Protein 2VGA (pdb70)

Sequence (194 aa):
CDSDNKEYMGIEVYVEATLDEPLRQTTCESKIHKYGASVSNGGLNISVDLLNCFLNFHTVGVYTNRDTVYAKFASLDPWTTEPINSMTHDDLVKLTEECIVDIYLKCEVDKTKDFMKTNGNRLKPRDFKTVPPSNVGSMIELQSDYCVNDVTTYVKIYDECGNIKQHSIPTLRDYFTTKNGQPRKILKKKFDNC

Structure (mmCIF, N/CA/C/O backbone):
data_2VGA
#
_entry.id   2VGA
#
_cell.length_a   36.608
_cell.length_b   60.839
_cell.length_c   50.407
_cell.angle_alpha   90.00
_cell.angle_beta   91.04
_cell.angle_gamma   90.00
#
_symmetry.space_group_name_H-M   'P 1 21 1'
#
loop_
_entity.id
_entity.type
_entity.pdbx_description
1 polymer 'PROTEIN A41'
2 water water
#
loop_
_atom_site.group_PDB
_atom_site.id
_atom_site.type_symbol
_atom_site.label_atom_id
_atom_site.label_alt_id
_atom_site.label_comp_id
_atom_site.label_asym_id
_atom_site.label_entity_id
_atom_site.label_seq_id
_atom_site.pdbx_PDB_ins_code
_atom_site.Cartn_x
_atom_site.Cartn_y
_atom_site.Cartn_z
_atom_site.occupancy
_atom_site.B_iso_or_equiv
_atom_site.auth_seq_id
_atom_site.auth_comp_id
_atom_site.auth_asym_id
_atom_site.auth_atom_id
_atom_site.pdbx_PDB_model_num
ATOM 1 N N . CYS A 1 14 ? 23.837 21.166 11.033 1.00 50.02 6 CYS A N 1
ATOM 2 C CA . CYS A 1 14 ? 22.620 21.187 10.156 1.00 50.01 6 CYS A CA 1
ATOM 3 C C . CYS A 1 14 ? 23.024 21.040 8.712 1.00 49.56 6 CYS A C 1
ATOM 4 O O . CYS A 1 14 ? 22.397 21.574 7.800 1.00 44.23 6 CYS A O 1
ATOM 7 N N . ASP A 1 15 ? 24.080 20.272 8.527 1.00 52.23 7 ASP A N 1
ATOM 8 C CA . ASP A 1 15 ? 24.775 20.186 7.271 1.00 53.57 7 ASP A CA 1
ATOM 9 C C . ASP A 1 15 ? 24.677 18.709 6.911 1.00 53.78 7 ASP A C 1
ATOM 10 O O . ASP A 1 15 ? 25.578 17.920 7.208 1.00 53.66 7 ASP A O 1
ATOM 15 N N . SER A 1 16 ? 23.547 18.351 6.298 1.00 55.38 8 SER A N 1
ATOM 16 C CA . SER A 1 16 ? 23.118 16.950 6.167 1.00 55.67 8 SER A CA 1
ATOM 17 C C . SER A 1 16 ? 24.303 16.004 5.940 1.00 55.52 8 SER A C 1
ATOM 18 O O . SER A 1 16 ? 24.767 15.797 4.808 1.00 58.95 8 SER A O 1
ATOM 21 N N . ASP A 1 17 ? 24.794 15.472 7.059 1.00 54.00 9 ASP A N 1
ATOM 22 C CA . ASP A 1 17 ? 25.841 14.454 7.095 1.00 53.64 9 ASP A CA 1
ATOM 23 C C . ASP A 1 17 ? 25.543 13.089 6.404 1.00 52.58 9 ASP A C 1
ATOM 24 O O . ASP A 1 17 ? 26.486 12.522 5.821 1.00 52.44 9 ASP A O 1
ATOM 29 N N . ASN A 1 18 ? 24.311 12.538 6.409 1.00 48.97 10 ASN A N 1
ATOM 30 C CA . ASN A 1 18 ? 23.043 13.170 6.829 1.00 45.38 10 ASN A CA 1
ATOM 31 C C . ASN A 1 18 ? 22.677 12.954 8.297 1.00 43.42 10 ASN A C 1
ATOM 32 O O . ASN A 1 18 ? 22.103 11.930 8.660 1.00 41.81 10 ASN A O 1
ATOM 37 N N . LYS A 1 19 ? 23.019 13.933 9.126 1.00 40.44 11 LYS A N 1
ATOM 38 C CA . LYS A 1 19 ? 22.618 13.958 10.508 1.00 39.00 11 LYS A CA 1
ATOM 39 C C . LYS A 1 19 ? 21.409 14.886 10.631 1.00 35.67 11 LYS A C 1
ATOM 40 O O . LYS A 1 19 ? 21.281 15.866 9.890 1.00 31.18 11 LYS A O 1
ATOM 46 N N . GLU A 1 20 ? 20.501 14.517 11.530 1.00 34.97 12 GLU A N 1
ATOM 47 C CA . GLU A 1 20 ? 19.384 15.361 11.954 1.00 33.09 12 GLU A CA 1
ATOM 48 C C . GLU A 1 20 ? 19.625 15.754 13.413 1.00 31.33 12 GLU A C 1
ATOM 49 O O . GLU A 1 20 ? 20.172 14.963 14.179 1.00 29.25 12 GLU A O 1
ATOM 55 N N . TYR A 1 21 ? 19.222 16.974 13.771 1.00 28.32 13 TYR A N 1
ATOM 56 C CA . TYR A 1 21 ? 19.324 17.496 15.132 1.00 30.33 13 TYR A CA 1
ATOM 57 C C . TYR A 1 21 ? 17.924 17.873 15.599 1.00 29.13 13 TYR A C 1
ATOM 58 O O . TYR A 1 21 ? 17.254 18.688 14.963 1.00 29.32 13 TYR A O 1
ATOM 67 N N . MET A 1 22 ? 17.491 17.236 16.678 1.00 25.94 14 MET A N 1
ATOM 68 C CA . MET A 1 22 ? 16.146 17.394 17.218 1.00 28.24 14 MET A CA 1
ATOM 69 C C . MET A 1 22 ? 16.212 17.907 18.636 1.00 27.07 14 MET A C 1
ATOM 70 O O . MET A 1 22 ? 17.203 17.710 19.339 1.00 28.14 14 MET A O 1
ATOM 75 N N . GLY A 1 23 ? 15.133 18.544 19.061 1.00 27.28 15 GLY A N 1
ATOM 76 C CA . GLY A 1 23 ? 14.935 18.903 20.456 1.00 25.68 15 GLY A CA 1
ATOM 77 C C . GLY A 1 23 ? 13.658 18.271 20.984 1.00 27.24 15 GLY A C 1
ATOM 78 O O . GLY A 1 23 ? 12.830 17.759 20.215 1.00 24.07 15 GLY A O 1
ATOM 79 N N . ILE A 1 24 ? 13.510 18.292 22.305 1.00 28.01 16 ILE A N 1
ATOM 80 C CA . ILE A 1 24 ? 12.388 17.660 22.953 1.00 29.74 16 ILE A CA 1
ATOM 81 C C . ILE A 1 24 ? 12.023 18.374 24.247 1.00 30.80 16 ILE A C 1
ATOM 82 O O . ILE A 1 24 ? 12.884 18.756 25.034 1.00 30.49 16 ILE A O 1
ATOM 87 N N . GLU A 1 25 ? 10.720 18.542 24.461 1.00 30.57 17 GLU A N 1
ATOM 88 C CA . GLU A 1 25 ? 10.206 19.008 25.732 1.00 30.60 17 GLU A CA 1
ATOM 89 C C . GLU A 1 25 ? 9.141 18.024 26.162 1.00 28.03 17 GLU A C 1
ATOM 90 O O . GLU A 1 25 ? 8.267 17.695 25.372 1.00 27.95 17 GLU A O 1
ATOM 96 N N . VAL A 1 26 ? 9.232 17.548 27.401 1.00 28.34 18 VAL A N 1
ATOM 97 C CA . VAL A 1 26 ? 8.153 16.782 28.036 1.00 28.04 18 VAL A CA 1
ATOM 98 C C . VAL A 1 26 ? 7.708 17.472 29.301 1.00 28.35 18 VAL A C 1
ATOM 99 O O . VAL A 1 26 ? 8.522 17.803 30.162 1.00 25.71 18 VAL A O 1
ATOM 103 N N . TYR A 1 27 ? 6.399 17.708 29.387 1.00 28.16 19 TYR A N 1
ATOM 104 C CA . TYR A 1 27 ? 5.767 18.345 30.525 1.00 30.69 19 TYR A CA 1
ATOM 105 C C . TYR A 1 27 ? 4.890 17.331 31.245 1.00 29.57 19 TYR A C 1
ATOM 106 O O . TYR A 1 27 ? 4.145 16.596 30.607 1.00 29.13 19 TYR A O 1
ATOM 115 N N . VAL A 1 28 ? 5.033 17.255 32.566 1.00 28.59 20 VAL A N 1
ATOM 116 C CA . VAL A 1 28 ? 4.165 16.433 33.400 1.00 30.12 20 VAL A CA 1
ATOM 117 C C . VAL A 1 28 ? 3.610 17.282 34.532 1.00 28.79 20 VAL A C 1
ATOM 118 O O . VAL A 1 28 ? 4.351 17.952 35.221 1.00 29.20 20 VAL A O 1
ATOM 122 N N . GLU A 1 29 ? 2.293 17.280 34.682 1.00 29.90 21 GLU A N 1
ATOM 123 C CA . GLU A 1 29 ? 1.616 17.944 35.783 1.00 30.84 21 GLU A CA 1
ATOM 124 C C . GLU A 1 29 ? 0.795 16.887 36.547 1.00 31.34 21 GLU A C 1
ATOM 125 O O . GLU A 1 29 ? 0.027 16.176 35.934 1.00 31.86 21 GLU A O 1
ATOM 131 N N . ALA A 1 30 ? 0.956 16.791 37.864 1.00 29.48 22 ALA A N 1
ATOM 132 C CA . ALA A 1 30 ? 0.250 15.762 38.658 1.00 29.31 22 ALA A CA 1
ATOM 133 C C . ALA A 1 30 ? -0.290 16.350 39.943 1.00 28.18 22 ALA A C 1
ATOM 134 O O . ALA A 1 30 ? 0.466 16.868 40.755 1.00 29.59 22 ALA A O 1
ATOM 136 N N . THR A 1 31 ? -1.603 16.258 40.114 1.00 28.58 23 THR A N 1
ATOM 137 C CA . THR A 1 31 ? -2.264 16.702 41.318 1.00 30.56 23 THR A CA 1
ATOM 138 C C . THR A 1 31 ? -2.427 15.531 42.255 1.00 29.52 23 THR A C 1
ATOM 139 O O . THR A 1 31 ? -2.994 14.515 41.874 1.00 30.44 23 THR A O 1
ATOM 143 N N . LEU A 1 32 ? -1.929 15.695 43.479 1.00 27.79 24 LEU A N 1
ATOM 144 C CA . LEU A 1 32 ? -1.921 14.634 44.479 1.00 28.64 24 LEU A CA 1
ATOM 145 C C . LEU A 1 32 ? -3.117 14.782 45.383 1.00 30.05 24 LEU A C 1
ATOM 146 O O . LEU A 1 32 ? -3.825 15.785 45.335 1.00 31.00 24 LEU A O 1
ATOM 151 N N . ASP A 1 33 ? -3.321 13.797 46.238 1.00 30.77 25 ASP A N 1
ATOM 152 C CA . ASP A 1 33 ? -4.560 13.710 47.008 1.00 30.59 25 ASP A CA 1
ATOM 153 C C . ASP A 1 33 ? -4.475 14.392 48.377 1.00 29.97 25 ASP A C 1
ATOM 154 O O . ASP A 1 33 ? -5.444 14.436 49.113 1.00 27.90 25 ASP A O 1
ATOM 159 N N . GLU A 1 34 ? -3.316 14.946 48.696 1.00 31.60 26 GLU A N 1
ATOM 160 C CA . GLU A 1 34 ? -3.166 15.821 49.847 1.00 34.31 26 GLU A CA 1
ATOM 161 C C . GLU A 1 34 ? -2.370 17.030 49.407 1.00 32.25 26 GLU A C 1
ATOM 162 O O . GLU A 1 34 ? -1.717 16.996 48.360 1.00 34.85 26 GLU A O 1
ATOM 168 N N . PRO A 1 35 ? -2.407 18.106 50.202 1.00 32.41 27 PRO A N 1
ATOM 169 C CA . PRO A 1 35 ? -1.550 19.237 49.862 1.00 32.24 27 PRO A CA 1
ATOM 170 C C . PRO A 1 35 ? -0.085 18.820 49.992 1.00 31.51 27 PRO A C 1
ATOM 171 O O . PRO A 1 35 ? 0.249 17.902 50.753 1.00 31.53 27 PRO A O 1
ATOM 175 N N . LEU A 1 36 ? 0.772 19.494 49.253 1.00 30.24 28 LEU A N 1
ATOM 176 C CA . LEU A 1 36 ? 2.145 19.069 49.123 1.00 30.37 28 LEU A CA 1
ATOM 177 C C . LEU A 1 36 ? 2.935 19.342 50.376 1.00 28.24 28 LEU A C 1
ATOM 178 O O . LEU A 1 36 ? 2.699 20.327 51.082 1.00 27.13 28 LEU A O 1
ATOM 183 N N . ARG A 1 37 ? 3.879 18.445 50.632 1.00 29.79 29 ARG A N 1
ATOM 184 C CA . ARG A 1 37 ? 4.887 18.632 51.651 1.00 30.18 29 ARG A CA 1
ATOM 185 C C . ARG A 1 37 ? 6.150 19.259 51.040 1.00 27.32 29 ARG A C 1
ATOM 186 O O . ARG A 1 37 ? 6.418 19.079 49.848 1.00 30.62 29 ARG A O 1
ATOM 194 N N . GLN A 1 38 ? 6.855 20.057 51.842 1.00 28.41 30 GLN A N 1
ATOM 195 C CA . GLN A 1 38 ? 8.124 20.688 51.459 1.00 31.18 30 GLN A CA 1
ATOM 196 C C . GLN A 1 38 ? 9.239 19.633 51.380 1.00 30.70 30 GLN A C 1
ATOM 197 O O . GLN A 1 38 ? 9.560 18.997 52.364 1.00 28.75 30 GLN A O 1
ATOM 203 N N . THR A 1 39 ? 9.817 19.435 50.201 1.00 31.28 31 THR A N 1
ATOM 204 C CA . THR A 1 39 ? 10.832 18.407 50.016 1.00 31.05 31 THR A CA 1
ATOM 205 C C . THR A 1 39 ? 12.054 19.038 49.383 1.00 33.39 31 THR A C 1
ATOM 206 O O . THR A 1 39 ? 11.991 20.172 48.885 1.00 32.86 31 THR A O 1
ATOM 210 N N . THR A 1 40 ? 13.169 18.307 49.389 1.00 33.96 32 THR A N 1
ATOM 211 C CA . THR A 1 40 ? 14.317 18.704 48.575 1.00 33.95 32 THR A CA 1
ATOM 212 C C . THR A 1 40 ? 14.252 17.985 47.216 1.00 33.50 32 THR A C 1
ATOM 213 O O . THR A 1 40 ? 14.054 16.780 47.127 1.00 37.93 32 THR A O 1
ATOM 217 N N . CYS A 1 41 ? 14.375 18.758 46.155 1.00 33.97 33 CYS A N 1
ATOM 218 C CA . CYS A 1 41 ? 14.296 18.237 44.813 1.00 32.43 33 CYS A CA 1
ATOM 219 C C . CYS A 1 41 ? 15.582 17.499 44.417 1.00 32.52 33 CYS A C 1
ATOM 220 O O . CYS A 1 41 ? 16.682 17.988 44.662 1.00 30.00 33 CYS A O 1
ATOM 223 N N . GLU A 1 42 ? 15.430 16.328 43.803 1.00 31.04 34 GLU A N 1
ATOM 224 C CA . GLU A 1 42 ? 16.552 15.592 43.234 1.00 33.57 34 GLU A CA 1
ATOM 225 C C . GLU A 1 42 ? 16.157 15.052 41.876 1.00 31.31 34 GLU A C 1
ATOM 226 O O . GLU A 1 42 ? 15.135 14.391 41.759 1.00 30.73 34 GLU A O 1
ATOM 232 N N . SER A 1 43 ? 16.977 15.325 40.861 1.00 32.20 35 SER A N 1
ATOM 233 C CA . SER A 1 43 ? 16.753 14.837 39.503 1.00 34.15 35 SER A CA 1
ATOM 234 C C . SER A 1 43 ? 17.974 14.087 38.978 1.00 34.85 35 SER A C 1
ATOM 235 O O . SER A 1 43 ? 19.106 14.322 39.415 1.00 31.99 35 SER A O 1
ATOM 238 N N . LYS A 1 44 ? 17.722 13.163 38.061 1.00 32.39 36 LYS A N 1
ATOM 239 C CA . LYS A 1 44 ? 18.765 12.372 37.444 1.00 34.42 36 LYS A CA 1
ATOM 240 C C . LYS A 1 44 ? 18.435 12.284 35.975 1.00 33.62 36 LYS A C 1
ATOM 241 O O . LYS A 1 44 ? 17.296 11.999 35.626 1.00 30.17 36 LYS A O 1
ATOM 247 N N . ILE A 1 45 ? 19.412 12.581 35.121 1.00 32.12 37 ILE A N 1
ATOM 248 C CA . ILE A 1 45 ? 19.281 12.370 33.677 1.00 33.83 37 ILE A CA 1
ATOM 249 C C . ILE A 1 45 ? 20.105 11.150 33.370 1.00 33.63 37 ILE A C 1
ATOM 250 O O . ILE A 1 45 ? 21.260 11.059 33.793 1.00 37.58 37 ILE A O 1
ATOM 255 N N . HIS A 1 46 ? 19.514 10.189 32.678 1.00 32.89 38 HIS A N 1
ATOM 256 C CA . HIS A 1 46 ? 20.257 9.003 32.254 1.00 35.55 38 HIS A CA 1
ATOM 257 C C . HIS A 1 46 ? 20.120 8.846 30.747 1.00 34.84 38 HIS A C 1
ATOM 258 O O . HIS A 1 46 ? 19.690 9.785 30.081 1.00 32.22 38 HIS A O 1
ATOM 265 N N . LYS A 1 47 ? 20.528 7.702 30.199 1.00 37.49 39 LYS A N 1
ATOM 266 C CA . LYS A 1 47 ? 20.538 7.532 28.744 1.00 38.13 39 LYS A CA 1
ATOM 267 C C . LYS A 1 47 ? 19.112 7.351 28.231 1.00 38.18 39 LYS A C 1
ATOM 268 O O . LYS A 1 47 ? 18.423 6.398 28.601 1.00 40.74 39 LYS A O 1
ATOM 274 N N . TYR A 1 48 ? 18.684 8.290 27.389 1.00 37.26 40 TYR A N 1
ATOM 275 C CA . TYR A 1 48 ? 17.311 8.350 26.859 1.00 34.50 40 TYR A CA 1
ATOM 276 C C . TYR A 1 48 ? 16.224 8.392 27.934 1.00 34.32 40 TYR A C 1
ATOM 277 O O . TYR A 1 48 ? 15.164 7.769 27.801 1.00 31.24 40 TYR A O 1
ATOM 286 N N . GLY A 1 49 ? 16.491 9.110 29.015 1.00 32.55 41 GLY A N 1
ATOM 287 C CA . GLY A 1 49 ? 15.462 9.349 29.987 1.00 29.15 41 GLY A CA 1
ATOM 288 C C . GLY A 1 49 ? 15.942 10.239 31.095 1.00 28.29 41 GLY A C 1
ATOM 289 O O . GLY A 1 49 ? 17.068 10.715 31.081 1.00 27.41 41 GLY A O 1
ATOM 290 N N . ALA A 1 50 ? 15.077 10.422 32.077 1.00 26.09 42 ALA A N 1
ATOM 291 C CA . ALA A 1 50 ? 15.340 11.285 33.197 1.00 28.29 42 ALA A CA 1
ATOM 292 C C . ALA A 1 50 ? 14.252 11.075 34.254 1.00 30.58 42 ALA A C 1
ATOM 293 O O . ALA A 1 50 ? 13.154 10.608 33.954 1.00 33.05 42 ALA A O 1
ATOM 295 N N . SER A 1 51 ? 14.560 11.421 35.493 1.00 32.39 43 SER A N 1
ATOM 296 C CA . SER A 1 51 ? 13.601 11.287 36.552 1.00 31.43 43 SER A CA 1
ATOM 297 C C . SER A 1 51 ? 13.807 12.404 37.551 1.00 33.30 43 SER A C 1
ATOM 298 O O . SER A 1 51 ? 14.858 13.023 37.580 1.00 32.36 43 SER A O 1
ATOM 301 N N . VAL A 1 52 ? 12.777 12.687 38.332 1.00 29.08 44 VAL A N 1
ATOM 302 C CA . VAL A 1 52 ? 12.847 13.724 39.335 1.00 31.43 44 VAL A CA 1
ATOM 303 C C . VAL A 1 52 ? 11.961 13.361 40.526 1.00 31.81 44 VAL A C 1
ATOM 304 O O . VAL A 1 52 ? 10.818 12.940 40.353 1.00 32.16 44 VAL A O 1
ATOM 308 N N . SER A 1 53 ? 12.526 13.513 41.721 1.00 31.28 45 SER A N 1
ATOM 309 C CA . SER A 1 53 ? 11.872 13.245 42.985 1.00 31.45 45 SER A CA 1
ATOM 310 C C . SER A 1 53 ? 11.611 14.611 43.605 1.00 31.05 45 SER A C 1
ATOM 311 O O . SER A 1 53 ? 12.538 15.337 43.930 1.00 29.03 45 SER A O 1
ATOM 314 N N . ASN A 1 54 ? 10.344 14.971 43.748 1.00 31.12 46 ASN A N 1
ATOM 315 C CA . ASN A 1 54 ? 9.997 16.284 44.254 1.00 29.23 46 ASN A CA 1
ATOM 316 C C . ASN A 1 54 ? 8.543 16.314 44.650 1.00 28.04 46 ASN A C 1
ATOM 317 O O . ASN A 1 54 ? 7.700 15.790 43.930 1.00 29.46 46 ASN A O 1
ATOM 322 N N . GLY A 1 55 ? 8.257 16.926 45.790 1.00 27.43 47 GLY A N 1
ATOM 323 C CA . GLY A 1 55 ? 6.888 17.229 46.193 1.00 30.36 47 GLY A CA 1
ATOM 324 C C . GLY A 1 55 ? 6.038 16.048 46.627 1.00 31.32 47 GLY A C 1
ATOM 325 O O . GLY A 1 55 ? 4.824 16.192 46.764 1.00 31.87 47 GLY A O 1
ATOM 326 N N . GLY A 1 56 ? 6.670 14.889 46.821 1.00 29.76 48 GLY A N 1
ATOM 327 C CA . GLY A 1 56 ? 5.977 13.651 47.161 1.00 29.78 48 GLY A CA 1
ATOM 328 C C . GLY A 1 56 ? 5.781 12.682 46.005 1.00 28.23 48 GLY A C 1
ATOM 329 O O . GLY A 1 56 ? 5.138 11.636 46.173 1.00 31.28 48 GLY A O 1
ATOM 330 N N . LEU A 1 57 ? 6.332 13.012 44.844 1.00 30.64 49 LEU A N 1
ATOM 331 C CA . LEU A 1 57 ? 6.208 12.192 43.658 1.00 29.53 49 LEU A CA 1
ATOM 332 C C . LEU A 1 57 ? 7.550 12.061 42.924 1.00 30.90 49 LEU A C 1
ATOM 333 O O . LEU A 1 57 ? 8.255 13.047 42.696 1.00 28.89 49 LEU A O 1
ATOM 338 N N . ASN A 1 58 ? 7.893 10.830 42.568 1.00 30.22 50 ASN A N 1
ATOM 339 C CA . ASN A 1 58 ? 8.900 10.574 41.569 1.00 29.07 50 ASN A CA 1
ATOM 340 C C . ASN A 1 58 ? 8.222 10.473 40.189 1.00 29.31 50 ASN A C 1
ATOM 341 O O . ASN A 1 58 ? 7.298 9.683 39.995 1.00 30.03 50 ASN A O 1
ATOM 346 N N . ILE A 1 59 ? 8.677 11.306 39.256 1.00 27.87 51 ILE A N 1
ATOM 347 C CA . ILE A 1 59 ? 8.219 11.301 37.888 1.00 26.32 51 ILE A CA 1
ATOM 348 C C . ILE A 1 59 ? 9.400 10.826 37.042 1.00 28.75 51 ILE A C 1
ATOM 349 O O . ILE A 1 59 ? 10.484 11.412 37.097 1.00 29.01 51 ILE A O 1
ATOM 354 N N . SER A 1 60 ? 9.191 9.736 36.311 1.00 27.99 52 SER A N 1
ATOM 355 C CA . SER A 1 60 ? 10.204 9.152 35.441 1.00 32.46 52 SER A CA 1
ATOM 356 C C . SER A 1 60 ? 9.723 9.193 34.007 1.00 33.90 52 SER A C 1
ATOM 357 O O . SER A 1 60 ? 8.580 8.830 33.740 1.00 32.64 52 SER A O 1
ATOM 360 N N . VAL A 1 61 ? 10.588 9.652 33.095 1.00 32.58 53 VAL A N 1
ATOM 361 C CA . VAL A 1 61 ? 10.316 9.654 31.653 1.00 31.14 53 VAL A CA 1
ATOM 362 C C . VAL A 1 61 ? 11.394 8.848 30.950 1.00 31.92 53 VAL A C 1
ATOM 363 O O . VAL A 1 61 ? 12.576 9.173 31.062 1.00 31.88 53 VAL A O 1
ATOM 367 N N . ASP A 1 62 ? 10.999 7.780 30.254 1.00 33.52 54 ASP A N 1
ATOM 368 C CA . ASP A 1 62 ? 11.895 7.059 29.346 1.00 34.49 54 ASP A CA 1
ATOM 369 C C . ASP A 1 62 ? 11.460 7.189 27.904 1.00 34.48 54 ASP A C 1
ATOM 370 O O . ASP A 1 62 ? 10.276 7.026 27.578 1.00 32.51 54 ASP A O 1
ATOM 375 N N . LEU A 1 63 ? 12.447 7.456 27.051 1.00 32.55 55 LEU A N 1
ATOM 376 C CA . LEU A 1 63 ? 12.238 7.706 25.643 1.00 32.48 55 LEU A CA 1
ATOM 377 C C . LEU A 1 63 ? 12.604 6.429 24.895 1.00 33.77 55 LEU A C 1
ATOM 378 O O . LEU A 1 63 ? 13.774 6.040 24.853 1.00 34.76 55 LEU A O 1
ATOM 383 N N . LEU A 1 64 ? 11.588 5.769 24.341 1.00 33.96 56 LEU A N 1
ATOM 384 C CA . LEU A 1 64 ? 11.734 4.485 23.667 1.00 33.06 56 LEU A CA 1
ATOM 385 C C . LEU A 1 64 ? 11.712 4.693 22.161 1.00 34.33 56 LEU A C 1
ATOM 386 O O . LEU A 1 64 ? 10.731 5.217 21.621 1.00 33.45 56 LEU A O 1
ATOM 391 N N . ASN A 1 65 ? 12.795 4.286 21.489 1.00 31.23 57 ASN A N 1
ATOM 392 C CA . ASN A 1 65 ? 12.996 4.528 20.060 1.00 30.49 57 ASN A CA 1
ATOM 393 C C . ASN A 1 65 ? 12.872 5.995 19.663 1.00 29.81 57 ASN A C 1
ATOM 394 O O . ASN A 1 65 ? 12.250 6.303 18.664 1.00 28.17 57 ASN A O 1
ATOM 399 N N . CYS A 1 66 ? 13.451 6.880 20.473 1.00 30.40 58 CYS A N 1
ATOM 400 C CA . CYS A 1 66 ? 13.460 8.315 20.196 1.00 32.21 58 CYS A CA 1
ATOM 401 C C . CYS A 1 66 ? 14.872 8.865 19.902 1.00 33.49 58 CYS A C 1
ATOM 402 O O . CYS A 1 66 ? 14.991 9.878 19.219 1.00 32.29 58 CYS A O 1
ATOM 405 N N . PHE A 1 67 ? 15.920 8.218 20.432 1.00 34.99 59 PHE A N 1
ATOM 406 C CA . PHE A 1 67 ? 17.324 8.572 20.113 1.00 36.85 59 PHE A CA 1
ATOM 407 C C . PHE A 1 67 ? 17.619 10.025 20.473 1.00 36.68 59 PHE A C 1
ATOM 408 O O . PHE A 1 67 ? 18.264 10.753 19.724 1.00 29.50 59 PHE A O 1
ATOM 416 N N . LEU A 1 68 ? 17.088 10.426 21.623 1.00 31.40 60 LEU A N 1
ATOM 417 C CA . LEU A 1 68 ? 17.141 11.798 22.126 1.00 34.00 60 LEU A CA 1
ATOM 418 C C . LEU A 1 68 ? 17.457 11.745 23.619 1.00 30.18 60 LEU A C 1
ATOM 419 O O . LEU A 1 68 ? 17.050 10.822 24.317 1.00 31.40 60 LEU A O 1
ATOM 424 N N . ASN A 1 69 ? 18.177 12.756 24.087 1.00 30.28 61 ASN A N 1
ATOM 425 C CA . ASN A 1 69 ? 18.503 12.919 25.490 1.00 30.09 61 ASN A CA 1
ATOM 426 C C . ASN A 1 69 ? 17.967 14.236 26.014 1.00 30.64 61 ASN A C 1
ATOM 427 O O . ASN A 1 69 ? 17.952 15.247 25.313 1.00 29.25 61 ASN A O 1
ATOM 432 N N . PHE A 1 70 ? 17.547 14.204 27.273 1.00 29.81 62 PHE A N 1
ATOM 433 C CA . PHE A 1 70 ? 17.219 15.403 27.993 1.00 31.43 62 PHE A CA 1
ATOM 434 C C . PHE A 1 70 ? 18.495 16.014 28.531 1.00 28.77 62 PHE A C 1
ATOM 435 O O . PHE A 1 70 ? 19.465 15.310 28.791 1.00 30.26 62 PHE A O 1
ATOM 443 N N . HIS A 1 71 ? 18.473 17.329 28.710 1.00 30.26 63 HIS A N 1
ATOM 444 C CA . HIS A 1 71 ? 19.615 18.070 29.228 1.00 30.60 63 HIS A CA 1
ATOM 445 C C . HIS A 1 71 ? 19.293 18.753 30.541 1.00 30.37 63 HIS A C 1
ATOM 446 O O . HIS A 1 71 ? 20.191 19.053 31.329 1.00 28.32 63 HIS A O 1
ATOM 453 N N . THR A 1 72 ? 18.016 19.028 30.773 1.00 28.58 64 THR A N 1
ATOM 454 C CA . THR A 1 72 ? 17.613 19.792 31.924 1.00 30.22 64 THR A CA 1
ATOM 455 C C . THR A 1 72 ? 16.279 19.277 32.458 1.00 29.79 64 THR A C 1
ATOM 456 O O . THR A 1 72 ? 15.474 18.721 31.711 1.00 27.96 64 THR A O 1
ATOM 460 N N . VAL A 1 73 ? 16.104 19.393 33.776 1.00 31.33 65 VAL A N 1
ATOM 461 C CA . VAL A 1 73 ? 14.840 19.133 34.441 1.00 31.78 65 VAL A CA 1
ATOM 462 C C . VAL A 1 73 ? 14.555 20.368 35.286 1.00 32.33 65 VAL A C 1
ATOM 463 O O . VAL A 1 73 ? 15.392 20.810 36.079 1.00 31.11 65 VAL A O 1
ATOM 467 N N . GLY A 1 74 ? 13.389 20.956 35.066 1.00 30.03 66 GLY A N 1
ATOM 468 C CA . GLY A 1 74 ? 12.880 22.015 35.917 1.00 30.54 66 GLY A CA 1
ATOM 469 C C . GLY A 1 74 ? 11.661 21.479 36.634 1.00 29.74 66 GLY A C 1
ATOM 470 O O . GLY A 1 74 ? 11.003 20.544 36.158 1.00 27.59 66 GLY A O 1
ATOM 471 N N . VAL A 1 75 ? 11.358 22.083 37.781 1.00 30.33 67 VAL A N 1
ATOM 472 C CA . VAL A 1 75 ? 10.196 21.711 38.576 1.00 30.88 67 VAL A CA 1
ATOM 473 C C . VAL A 1 75 ? 9.409 22.931 39.011 1.00 29.25 67 VAL A C 1
ATOM 474 O O . VAL A 1 75 ? 9.910 24.056 38.990 1.00 30.93 67 VAL A O 1
ATOM 478 N N . TYR A 1 76 ? 8.154 22.687 39.354 1.00 29.15 68 TYR A N 1
ATOM 479 C CA . TYR A 1 76 ? 7.336 23.661 40.058 1.00 30.78 68 TYR A CA 1
ATOM 480 C C . TYR A 1 76 ? 6.425 22.912 41.035 1.00 31.40 68 TYR A C 1
ATOM 481 O O . TYR A 1 76 ? 6.062 21.764 40.792 1.00 29.49 68 TYR A O 1
ATOM 490 N N . THR A 1 77 ? 6.080 23.552 42.151 1.00 32.03 69 THR A N 1
ATOM 491 C CA . THR A 1 77 ? 5.111 22.980 43.094 1.00 30.81 69 THR A CA 1
ATOM 492 C C . THR A 1 77 ? 4.119 24.037 43.557 1.00 31.59 69 THR A C 1
ATOM 493 O O . THR A 1 77 ? 4.517 25.115 43.966 1.00 30.69 69 THR A O 1
ATOM 497 N N . ASN A 1 78 ? 2.826 23.724 43.500 1.00 31.00 70 ASN A N 1
ATOM 498 C CA . ASN A 1 78 ? 1.788 24.677 43.908 1.00 31.95 70 ASN A CA 1
ATOM 499 C C . ASN A 1 78 ? 0.596 23.926 44.462 1.00 31.55 70 ASN A C 1
ATOM 500 O O . ASN A 1 78 ? 0.077 23.022 43.796 1.00 34.02 70 ASN A O 1
ATOM 505 N N . ARG A 1 79 ? 0.187 24.292 45.678 1.00 33.73 71 ARG A N 1
ATOM 506 C CA . ARG A 1 79 ? -0.996 23.738 46.337 1.00 33.23 71 ARG A CA 1
ATOM 507 C C . ARG A 1 79 ? -0.858 22.218 46.540 1.00 31.40 71 ARG A C 1
ATOM 508 O O . ARG A 1 79 ? -0.214 21.751 47.484 1.00 31.62 71 ARG A O 1
ATOM 516 N N . ASP A 1 80 ? -1.456 21.462 45.637 1.00 34.01 72 ASP A N 1
ATOM 517 C CA . ASP A 1 80 ? -1.467 20.008 45.682 1.00 33.17 72 ASP A CA 1
ATOM 518 C C . ASP A 1 80 ? -0.913 19.426 44.380 1.00 30.19 72 ASP A C 1
ATOM 519 O O . ASP A 1 80 ? -1.088 18.242 44.110 1.00 27.24 72 ASP A O 1
ATOM 524 N N . THR A 1 81 ? -0.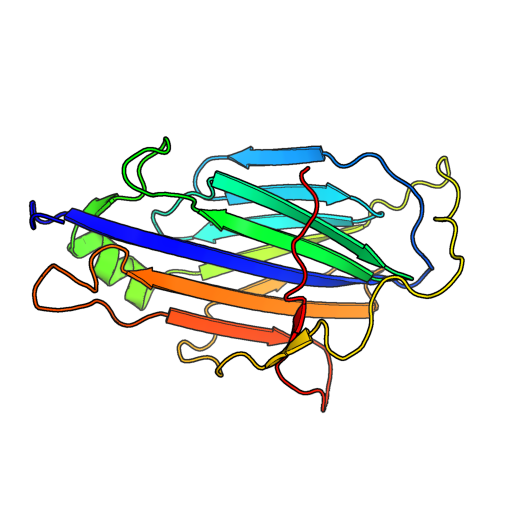265 20.262 43.568 1.00 31.08 73 THR A N 1
ATOM 525 C CA . THR A 1 81 ? 0.151 19.873 42.229 1.00 29.78 73 THR A CA 1
ATOM 526 C C . THR A 1 81 ? 1.674 20.003 42.027 1.00 27.53 73 THR A C 1
ATOM 527 O O . THR A 1 81 ? 2.273 21.022 42.339 1.00 27.98 73 THR A O 1
ATOM 531 N N . VAL A 1 82 ? 2.281 18.939 41.516 1.00 28.30 74 VAL A N 1
ATOM 532 C CA . VAL A 1 82 ? 3.691 18.931 41.161 1.00 29.31 74 VAL A CA 1
ATOM 533 C C . VAL A 1 82 ? 3.794 19.098 39.645 1.00 28.90 74 VAL A C 1
ATOM 534 O O . VAL A 1 82 ? 2.972 18.572 38.899 1.00 31.49 74 VAL A O 1
ATOM 538 N N . TYR A 1 83 ? 4.786 19.855 39.199 1.00 29.72 75 TYR A N 1
ATOM 539 C CA . TYR A 1 83 ? 5.045 20.040 37.766 1.00 27.76 75 TYR A CA 1
ATOM 540 C C . TYR A 1 83 ? 6.488 19.683 37.491 1.00 29.06 75 TYR A C 1
ATOM 541 O O . TYR A 1 83 ? 7.340 19.999 38.303 1.00 27.97 75 TYR A O 1
ATOM 550 N N . ALA A 1 84 ? 6.749 19.056 36.339 1.00 25.59 76 ALA A N 1
ATOM 551 C CA . ALA A 1 84 ? 8.105 18.809 35.837 1.00 26.63 76 ALA A CA 1
ATOM 552 C C . ALA A 1 84 ? 8.184 19.092 34.334 1.00 26.20 76 ALA A C 1
ATOM 553 O O . ALA A 1 84 ? 7.253 18.821 33.569 1.00 28.47 76 ALA A O 1
ATOM 555 N N . LYS A 1 85 ? 9.312 19.624 33.897 1.00 30.23 77 LYS A N 1
ATOM 556 C CA . LYS A 1 85 ? 9.543 19.899 32.490 1.00 30.25 77 LYS A CA 1
ATOM 557 C C . LYS A 1 85 ? 10.911 19.300 32.218 1.00 32.58 77 LYS A C 1
ATOM 558 O O . LYS A 1 85 ? 11.910 19.715 32.825 1.00 30.69 77 LYS A O 1
ATOM 564 N N . PHE A 1 86 ? 10.936 18.255 31.398 1.00 30.08 78 PHE A N 1
ATOM 565 C CA . PHE A 1 86 ? 12.187 17.661 30.946 1.00 28.79 78 PHE A CA 1
ATOM 566 C C . PHE A 1 86 ? 12.478 18.242 29.558 1.00 28.48 78 PHE A C 1
ATOM 567 O O . PHE A 1 86 ? 11.625 18.233 28.678 1.00 28.99 78 PHE A O 1
ATOM 575 N N . ALA A 1 87 ? 13.671 18.788 29.343 1.00 28.17 79 ALA A N 1
ATOM 576 C CA . ALA A 1 87 ? 13.957 19.428 28.071 1.00 27.45 79 ALA A CA 1
ATOM 577 C C . ALA A 1 87 ? 15.395 19.274 27.645 1.00 28.52 79 ALA A C 1
ATOM 578 O O . ALA A 1 87 ? 16.290 18.951 28.439 1.00 28.45 79 ALA A O 1
ATOM 580 N N . SER A 1 88 ? 15.585 19.516 26.364 1.00 31.99 80 SER A N 1
ATOM 581 C CA . SER A 1 88 ? 16.896 19.720 25.782 1.00 32.18 80 SER A CA 1
ATOM 582 C C . SER A 1 88 ? 17.204 21.220 25.760 1.00 33.87 80 SER A C 1
ATOM 583 O O . SER A 1 88 ? 16.293 22.054 25.802 1.00 35.24 80 SER A O 1
ATOM 586 N N . LEU A 1 89 ? 18.494 21.544 25.742 1.00 34.16 81 LEU A N 1
ATOM 587 C CA . LEU A 1 89 ? 18.988 22.918 25.698 1.00 36.95 81 LEU A CA 1
ATOM 588 C C . LEU A 1 89 ? 19.684 23.168 24.353 1.00 37.74 81 LEU A C 1
ATOM 589 O O . LEU A 1 89 ? 19.593 22.333 23.437 1.00 36.26 81 LEU A O 1
ATOM 594 N N . ASP A 1 90 ? 20.353 24.318 24.217 1.00 40.93 82 ASP A N 1
ATOM 595 C CA . ASP A 1 90 ? 21.104 24.649 22.993 1.00 40.91 82 ASP A CA 1
ATOM 596 C C . ASP A 1 90 ? 21.852 23.422 22.440 1.00 40.14 82 ASP A C 1
ATOM 597 O O . ASP A 1 90 ? 22.734 22.883 23.092 1.00 40.77 82 ASP A O 1
ATOM 602 N N . PRO A 1 91 ? 21.475 22.963 21.243 1.00 38.42 83 PRO A N 1
ATOM 603 C CA . PRO A 1 91 ? 21.903 21.643 20.779 1.00 40.23 83 PRO A CA 1
ATOM 604 C C . PRO A 1 91 ? 23.335 21.543 20.252 1.00 42.80 83 PRO A C 1
ATOM 605 O O . PRO A 1 91 ? 23.845 20.434 20.087 1.00 46.29 83 PRO A O 1
ATOM 609 N N . TRP A 1 92 ? 23.964 22.681 19.972 1.00 40.45 84 TRP A N 1
ATOM 610 C CA . TRP A 1 92 ? 25.306 22.703 19.413 1.00 39.23 84 TRP A CA 1
ATOM 611 C C . TRP A 1 92 ? 26.368 22.975 20.475 1.00 37.15 84 TRP A C 1
ATOM 612 O O . TRP A 1 92 ? 27.554 22.827 20.214 1.00 38.49 84 TRP A O 1
ATOM 623 N N . THR A 1 93 ? 25.947 23.354 21.675 1.00 35.64 85 THR A N 1
ATOM 624 C CA . THR A 1 93 ? 26.887 23.629 22.765 1.00 34.48 85 THR A CA 1
ATOM 625 C C . THR A 1 93 ? 26.682 22.755 24.017 1.00 29.61 85 THR A C 1
ATOM 626 O O . THR A 1 93 ? 27.414 22.897 24.991 1.00 27.01 85 THR A O 1
ATOM 630 N N . THR A 1 94 ? 25.719 21.841 23.979 1.00 29.57 86 THR A N 1
ATOM 631 C CA . THR A 1 94 ? 25.357 21.030 25.149 1.00 29.22 86 THR A CA 1
ATOM 632 C C . THR A 1 94 ? 25.722 19.588 24.861 1.00 28.95 86 THR A C 1
ATOM 633 O O . THR A 1 94 ? 25.524 19.103 23.753 1.00 29.38 86 THR A O 1
ATOM 637 N N . GLU A 1 95 ? 26.285 18.915 25.853 1.00 26.97 87 GLU A N 1
ATOM 638 C CA . GLU A 1 95 ? 26.612 17.506 25.725 1.00 27.40 87 GLU A CA 1
ATOM 639 C C . GLU A 1 95 ? 25.631 16.701 26.589 1.00 25.14 87 GLU A C 1
ATOM 640 O O . GLU A 1 95 ? 25.261 17.155 27.676 1.00 24.93 87 GLU A O 1
ATOM 646 N N . PRO A 1 96 ? 25.162 15.537 26.089 1.00 25.84 88 PRO A N 1
ATOM 647 C CA . PRO A 1 96 ? 25.464 14.957 24.780 1.00 29.04 88 PRO A CA 1
ATOM 648 C C . PRO A 1 96 ? 24.637 15.601 23.679 1.00 26.82 88 PRO A C 1
ATOM 649 O O . PRO A 1 96 ? 23.495 15.982 23.912 1.00 30.84 88 PRO A O 1
ATOM 653 N N . ILE A 1 97 ? 25.217 15.681 22.497 1.00 29.98 89 ILE A N 1
ATOM 654 C CA . ILE A 1 97 ? 24.599 16.310 21.330 1.00 30.90 89 ILE A CA 1
ATOM 655 C C . ILE A 1 97 ? 23.418 15.465 20.860 1.00 28.97 89 ILE A C 1
ATOM 656 O O . ILE A 1 97 ? 23.562 14.258 20.680 1.00 27.79 89 ILE A O 1
ATOM 661 N N . ASN A 1 98 ? 22.263 16.104 20.655 1.00 29.20 90 ASN A N 1
ATOM 662 C CA . ASN A 1 98 ? 21.084 15.432 20.110 1.00 29.28 90 ASN A CA 1
ATOM 663 C C . ASN A 1 98 ? 21.075 15.411 18.590 1.00 31.60 90 ASN A C 1
ATOM 664 O O . ASN A 1 98 ? 20.306 16.130 17.937 1.00 34.67 90 ASN A O 1
ATOM 669 N N . SER A 1 99 ? 21.939 14.573 18.039 1.00 30.14 91 SER A N 1
ATOM 670 C CA . SER A 1 99 ? 22.001 14.335 16.627 1.00 30.12 91 SER A CA 1
ATOM 671 C C . SER A 1 99 ? 21.700 12.868 16.364 1.00 31.22 91 SER A C 1
ATOM 672 O O . SER A 1 99 ? 21.841 12.035 17.251 1.00 30.65 91 SER A O 1
ATOM 675 N N . MET A 1 100 ? 21.320 12.557 15.127 1.00 30.03 92 MET A N 1
ATOM 676 C CA . MET A 1 100 ? 20.930 11.204 14.762 1.00 31.58 92 MET A CA 1
ATOM 677 C C . MET A 1 100 ? 20.933 11.087 13.239 1.00 30.61 92 MET A C 1
ATOM 678 O O . MET A 1 100 ? 20.845 12.097 12.545 1.00 30.31 92 MET A O 1
ATOM 683 N N . THR A 1 101 ? 21.029 9.865 12.721 1.00 32.60 93 THR A N 1
ATOM 684 C CA . THR A 1 101 ? 20.967 9.627 11.273 1.00 33.27 93 THR A CA 1
ATOM 685 C C . THR A 1 101 ? 19.552 9.845 10.762 1.00 32.38 93 THR A C 1
ATOM 686 O O . THR A 1 101 ? 18.616 9.921 11.548 1.00 31.76 93 THR A O 1
ATOM 690 N N . HIS A 1 102 ? 19.384 9.929 9.448 1.00 31.44 94 HIS A N 1
ATOM 691 C CA . HIS A 1 102 ? 18.042 10.119 8.888 1.00 32.85 94 HIS A CA 1
ATOM 692 C C . HIS A 1 102 ? 17.151 8.888 9.101 1.00 34.11 94 HIS A C 1
ATOM 693 O O . HIS A 1 102 ? 15.952 9.021 9.361 1.00 31.57 9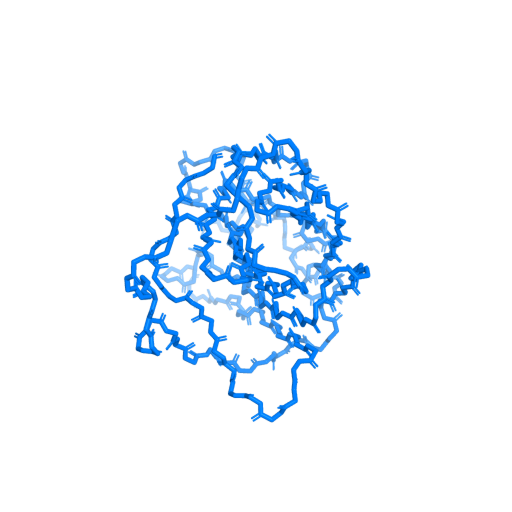4 HIS A O 1
ATOM 700 N N . ASP A 1 103 ? 17.743 7.699 9.000 1.00 34.92 95 ASP A N 1
ATOM 701 C CA . ASP A 1 103 ? 17.022 6.446 9.257 1.00 35.27 95 ASP A CA 1
ATOM 702 C C . ASP A 1 103 ? 16.544 6.336 10.693 1.00 34.82 95 ASP A C 1
ATOM 703 O O . ASP A 1 103 ? 15.498 5.755 10.972 1.00 36.87 95 ASP A O 1
ATOM 708 N N . ASP A 1 104 ? 17.325 6.880 11.614 1.00 32.97 96 ASP A N 1
ATOM 709 C CA . ASP A 1 104 ? 16.916 6.922 12.983 1.00 29.87 96 ASP A CA 1
ATOM 710 C C . ASP A 1 104 ? 15.801 7.941 13.178 1.00 28.38 96 ASP A C 1
ATOM 711 O O . ASP A 1 104 ? 14.924 7.71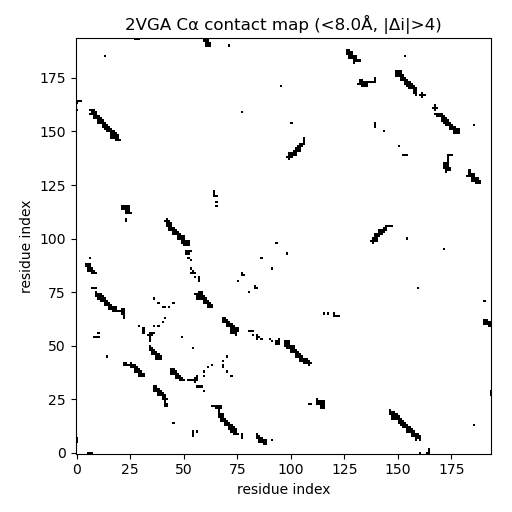5 14.004 1.00 25.97 96 ASP A O 1
ATOM 716 N N . LEU A 1 105 ? 15.814 9.042 12.418 1.00 26.37 97 LEU A N 1
ATOM 717 C CA . LEU A 1 105 ? 14.715 10.022 12.490 1.00 27.37 97 LEU A CA 1
ATOM 718 C C . LEU A 1 105 ? 13.409 9.431 11.960 1.00 26.77 97 LEU A C 1
ATOM 719 O O . LEU A 1 105 ? 12.335 9.715 12.488 1.00 28.36 97 LEU A O 1
ATOM 724 N N . VAL A 1 106 ? 13.506 8.588 10.942 1.00 27.08 98 VAL A N 1
ATOM 725 C CA . VAL A 1 106 ? 12.322 7.936 10.389 1.00 28.74 98 VAL A CA 1
ATOM 726 C C . VAL A 1 106 ? 11.696 7.046 11.453 1.00 29.01 98 VAL A C 1
ATOM 727 O O . VAL A 1 106 ? 10.488 7.125 11.682 1.00 25.39 98 VAL A O 1
ATOM 731 N N . LYS A 1 107 ? 12.532 6.250 12.127 1.00 30.81 99 LYS A N 1
ATOM 732 C CA . LYS A 1 107 ? 12.089 5.430 13.269 1.00 29.97 99 LYS A CA 1
ATOM 733 C C . LYS A 1 107 ? 11.545 6.271 14.423 1.00 28.52 99 LYS A C 1
ATOM 734 O O . LYS A 1 107 ? 10.531 5.920 15.032 1.00 30.62 99 LYS A O 1
ATOM 740 N N . LEU A 1 108 ? 12.187 7.390 14.740 1.00 26.46 100 LEU A N 1
ATOM 741 C CA . LEU A 1 108 ? 11.615 8.282 15.751 1.00 28.20 100 LEU A CA 1
ATOM 742 C C . LEU A 1 108 ? 10.181 8.640 15.350 1.00 27.69 100 LEU A C 1
ATOM 743 O O . LEU A 1 108 ? 9.225 8.440 16.119 1.00 27.85 100 LEU A O 1
ATOM 748 N N . THR A 1 109 ? 10.035 9.161 14.143 1.00 28.69 101 THR A N 1
ATOM 749 C CA . THR A 1 109 ? 8.733 9.546 13.625 1.00 29.88 101 THR A CA 1
ATOM 750 C C . THR A 1 109 ? 7.667 8.446 13.728 1.00 28.95 101 THR A C 1
ATOM 751 O O . THR A 1 109 ? 6.527 8.730 14.075 1.00 28.86 101 THR A O 1
ATOM 755 N N . GLU A 1 110 ? 8.047 7.204 13.459 1.00 28.48 102 GLU A N 1
ATOM 756 C CA . GLU A 1 110 ? 7.098 6.091 13.419 1.00 28.97 102 GLU A CA 1
ATOM 757 C C . GLU A 1 110 ? 6.900 5.365 14.726 1.00 25.92 102 GLU A C 1
ATOM 758 O O . GLU A 1 110 ? 5.843 4.767 14.939 1.00 28.74 102 GLU A O 1
ATOM 764 N N . GLU A 1 111 ? 7.917 5.391 15.585 1.00 27.24 103 GLU A N 1
ATOM 765 C CA . GLU A 1 111 ? 7.995 4.489 16.732 1.00 28.03 103 GLU A CA 1
ATOM 766 C C . GLU A 1 111 ? 8.333 5.110 18.091 1.00 28.37 103 GLU A C 1
ATOM 767 O O . GLU A 1 111 ? 8.254 4.427 19.111 1.00 30.25 103 GLU A O 1
ATOM 773 N N . CYS A 1 112 ? 8.712 6.384 18.139 1.00 26.55 104 CYS A N 1
ATOM 774 C CA . CYS A 1 112 ? 9.075 6.999 19.414 1.00 26.19 104 CYS A CA 1
ATOM 775 C C . CYS A 1 112 ? 7.895 6.993 20.397 1.00 28.27 104 CYS A C 1
ATOM 776 O O . CYS A 1 112 ? 6.763 7.363 20.068 1.00 27.69 104 CYS A O 1
ATOM 779 N N . ILE A 1 113 ? 8.169 6.529 21.609 1.00 27.32 105 ILE A N 1
ATOM 780 C CA . ILE A 1 113 ? 7.197 6.498 22.678 1.00 25.72 105 ILE A CA 1
ATOM 781 C C . ILE A 1 113 ? 7.846 7.191 23.861 1.00 25.16 105 ILE A C 1
ATOM 782 O O . ILE A 1 113 ? 9.036 6.988 24.143 1.00 30.56 105 ILE A O 1
ATOM 787 N N . VAL A 1 114 ? 7.068 8.038 24.518 1.00 26.92 106 VAL A N 1
ATOM 788 C CA . VAL A 1 114 ? 7.468 8.768 25.715 1.00 28.31 106 VAL A CA 1
ATOM 789 C C . VAL A 1 114 ? 6.746 8.094 26.852 1.00 27.66 106 VAL A C 1
ATOM 790 O O . VAL A 1 114 ? 5.528 8.248 26.980 1.00 27.21 106 VAL A O 1
ATOM 794 N N . ASP A 1 115 ? 7.503 7.304 27.624 1.00 31.59 107 ASP A N 1
ATOM 795 C CA . ASP A 1 115 ? 6.976 6.364 28.598 1.00 31.21 107 ASP A CA 1
ATOM 796 C C . ASP A 1 115 ? 7.108 7.019 29.981 1.00 32.95 107 ASP A C 1
ATOM 797 O O . ASP A 1 115 ? 8.217 7.179 30.507 1.00 31.98 107 ASP A O 1
ATOM 802 N N . ILE A 1 116 ? 5.969 7.425 30.548 1.00 30.15 108 ILE A N 1
ATOM 803 C CA . ILE A 1 116 ? 5.959 8.188 31.788 1.00 32.44 108 ILE A CA 1
ATOM 804 C C . ILE A 1 116 ? 5.450 7.342 32.934 1.00 30.04 108 ILE A C 1
ATOM 805 O O . ILE A 1 116 ? 4.449 6.654 32.804 1.00 33.04 108 ILE A O 1
ATOM 810 N N . TYR A 1 117 ? 6.152 7.394 34.057 1.00 34.19 109 TYR A N 1
ATOM 811 C CA . TYR A 1 117 ? 5.857 6.546 35.202 1.00 32.91 109 TYR A CA 1
ATOM 812 C C . TYR A 1 117 ? 5.883 7.372 36.504 1.00 30.69 109 TYR A C 1
ATOM 813 O O . TYR A 1 117 ? 6.839 8.102 36.796 1.00 28.09 109 TYR A O 1
ATOM 822 N N . LEU A 1 118 ? 4.786 7.311 37.249 1.00 29.19 110 LEU A N 1
ATOM 823 C CA . LEU A 1 118 ? 4.654 8.068 38.478 1.00 30.64 110 LEU A CA 1
ATOM 824 C C . LEU A 1 118 ? 4.725 7.130 39.672 1.00 28.80 110 LEU A C 1
ATOM 825 O O . LEU A 1 118 ? 4.127 6.067 39.649 1.00 30.25 110 LEU A O 1
ATOM 830 N N . LYS A 1 119 ? 5.482 7.521 40.697 1.00 28.55 111 LYS A N 1
ATOM 831 C CA . LYS A 1 119 ? 5.624 6.743 41.909 1.00 30.95 111 LYS A CA 1
ATOM 832 C C . LYS A 1 119 ? 5.448 7.673 43.112 1.00 31.42 111 LYS A C 1
ATOM 833 O O . LYS A 1 119 ? 6.168 8.666 43.261 1.00 27.81 111 LYS A O 1
ATOM 839 N N . CYS A 1 120 ? 4.477 7.336 43.960 1.00 32.10 112 CYS A N 1
ATOM 840 C CA . CYS A 1 120 ? 4.208 8.099 45.175 1.00 31.31 112 CYS A CA 1
ATOM 841 C C . CYS A 1 120 ? 5.289 7.854 46.225 1.00 29.72 112 CYS A C 1
ATOM 842 O O . CYS A 1 120 ? 5.662 6.711 46.487 1.00 29.28 112 CYS A O 1
ATOM 845 N N . GLU A 1 121 ? 5.782 8.948 46.798 1.00 29.92 113 GLU A N 1
ATOM 846 C CA . GLU A 1 121 ? 6.846 8.927 47.787 1.00 33.07 113 GLU A CA 1
ATOM 847 C C . GLU A 1 121 ? 6.602 10.039 48.814 1.00 32.26 113 GLU A C 1
ATOM 848 O O . GLU A 1 121 ? 7.501 10.772 49.226 1.00 34.20 113 GLU A O 1
ATOM 854 N N . VAL A 1 122 ? 5.362 10.153 49.233 1.00 33.98 114 VAL A N 1
ATOM 855 C CA . VAL A 1 122 ? 5.019 11.117 50.261 1.00 36.14 114 VAL A CA 1
ATOM 856 C C . VAL A 1 122 ? 5.744 10.753 51.576 1.00 33.96 114 VAL A C 1
ATOM 857 O O . VAL A 1 122 ? 5.742 9.607 52.048 1.00 34.31 114 VAL A O 1
ATOM 861 N N . ASP A 1 123 ? 6.400 11.766 52.123 1.00 33.23 115 ASP A N 1
ATOM 862 C CA . ASP A 1 123 ? 7.358 11.608 53.189 1.00 32.55 115 ASP A CA 1
ATOM 863 C C . ASP A 1 123 ? 6.809 12.369 54.375 1.00 31.33 115 ASP A C 1
ATOM 864 O O . ASP A 1 123 ? 6.746 13.596 54.354 1.00 30.73 115 ASP A O 1
ATOM 869 N N . LYS A 1 124 ? 6.403 11.634 55.404 1.00 33.43 116 LYS A N 1
ATOM 870 C CA . LYS A 1 124 ? 5.767 12.234 56.574 1.00 31.14 116 LYS A CA 1
ATOM 871 C C . LYS A 1 124 ? 6.781 12.931 57.491 1.00 30.17 116 LYS A C 1
ATOM 872 O O . LYS A 1 124 ? 6.394 13.589 58.452 1.00 28.38 116 LYS A O 1
ATOM 878 N N . THR A 1 125 ? 8.076 12.791 57.209 1.00 27.28 117 THR A N 1
ATOM 879 C CA . THR A 1 125 ? 9.084 13.508 57.974 1.00 27.14 117 THR A CA 1
ATOM 880 C C . THR A 1 125 ? 9.284 14.939 57.476 1.00 22.85 117 THR A C 1
ATOM 881 O O . THR A 1 125 ? 10.098 15.671 58.040 1.00 23.33 117 THR A O 1
ATOM 885 N N . LYS A 1 126 ? 8.541 15.336 56.440 1.00 25.66 118 LYS A N 1
ATOM 886 C CA . LYS A 1 126 ? 8.535 16.723 55.969 1.00 26.70 118 LYS A CA 1
ATOM 887 C C . LYS A 1 126 ? 7.187 17.376 56.201 1.00 24.23 118 LYS A C 1
ATOM 888 O O . LYS A 1 126 ? 6.161 16.789 55.924 1.00 27.03 118 LYS A O 1
ATOM 894 N N . ASP A 1 127 ? 7.205 18.605 56.686 1.00 22.64 119 ASP A N 1
ATOM 895 C CA . ASP A 1 127 ? 5.985 19.347 56.922 1.00 25.32 119 ASP A CA 1
ATOM 896 C C . ASP A 1 127 ? 5.354 19.822 55.609 1.00 25.15 119 ASP A C 1
ATOM 897 O O . ASP A 1 127 ? 5.996 19.807 54.562 1.00 25.01 119 ASP A O 1
ATOM 902 N N . PHE A 1 128 ? 4.093 20.244 55.678 1.00 26.41 120 PHE A N 1
ATOM 903 C CA . PHE A 1 128 ? 3.377 20.769 54.519 1.00 28.31 120 PHE A CA 1
ATOM 904 C C . PHE A 1 128 ? 3.972 22.100 54.042 1.00 29.54 120 PHE A C 1
ATOM 905 O O . PHE A 1 128 ? 4.413 22.906 54.852 1.00 26.45 120 PHE A O 1
ATOM 913 N N . MET A 1 129 ? 4.004 22.305 52.722 1.00 33.69 121 MET A N 1
ATOM 914 C CA . MET A 1 129 ? 4.419 23.586 52.139 1.00 38.07 121 MET A CA 1
ATOM 915 C C . MET A 1 129 ? 3.613 24.738 52.738 1.00 41.24 121 MET A C 1
ATOM 916 O O . MET A 1 129 ? 2.387 24.643 52.866 1.00 39.31 121 MET A O 1
ATOM 921 N N . LYS A 1 130 ? 4.303 25.819 53.104 1.00 45.61 122 LYS A N 1
ATOM 922 C CA . LYS A 1 130 ? 3.633 27.042 53.547 1.00 48.98 122 LYS A CA 1
ATOM 923 C C . LYS A 1 130 ? 2.873 27.628 52.370 1.00 51.55 122 LYS A C 1
ATOM 924 O O . LYS A 1 130 ? 3.357 27.589 51.233 1.00 51.43 122 LYS A O 1
ATOM 930 N N . THR A 1 131 ? 1.680 28.152 52.642 1.00 54.20 123 THR A N 1
ATOM 931 C CA . THR A 1 131 ? 0.842 28.750 51.599 1.00 55.83 123 THR A CA 1
ATOM 932 C C . THR A 1 131 ? 0.251 30.085 52.071 1.00 57.28 123 THR A C 1
ATOM 933 O O . THR A 1 131 ? -0.671 30.118 52.893 1.00 58.80 123 THR A O 1
ATOM 937 N N . ASN A 1 132 ? 0.809 31.179 51.552 1.00 57.26 124 ASN A N 1
ATOM 938 C CA . ASN A 1 132 ? 0.274 32.521 51.773 1.00 56.07 124 ASN A CA 1
ATOM 939 C C . ASN A 1 132 ? -0.875 32.771 50.790 1.00 55.43 124 ASN A C 1
ATOM 940 O O . ASN A 1 132 ? -1.983 32.274 50.999 1.00 56.08 124 ASN A O 1
ATOM 945 N N . GLY A 1 133 ? -0.617 33.538 49.731 1.00 55.04 125 GLY A N 1
ATOM 946 C CA . GLY A 1 133 ? -1.527 33.636 48.593 1.00 55.31 125 GLY A CA 1
ATOM 947 C C . GLY A 1 133 ? -0.998 32.739 47.490 1.00 55.49 125 GLY A C 1
ATOM 948 O O . GLY A 1 133 ? 0.217 32.515 47.407 1.00 56.87 125 GLY A O 1
ATOM 949 N N . ASN A 1 134 ? -1.899 32.219 46.652 1.00 54.32 126 ASN A N 1
ATOM 950 C CA . ASN A 1 134 ? -1.518 31.292 45.575 1.00 52.75 126 ASN A CA 1
ATOM 951 C C . ASN A 1 134 ? -0.424 31.916 44.718 1.00 51.03 126 ASN A C 1
ATOM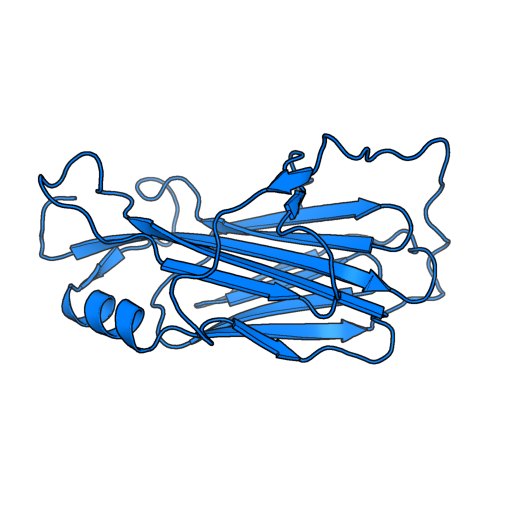 952 O O . ASN A 1 134 ? -0.569 33.0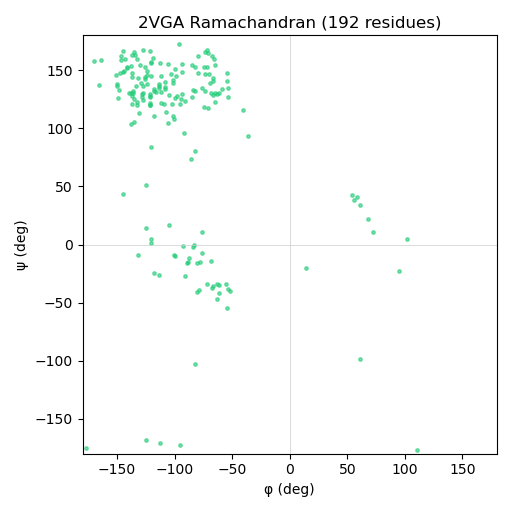52 44.255 1.00 50.81 126 ASN A O 1
ATOM 957 N N . ARG A 1 135 ? 0.678 31.192 44.537 1.00 48.10 127 ARG A N 1
ATOM 958 C CA . ARG A 1 135 ? 1.790 31.719 43.748 1.00 46.13 127 ARG A CA 1
ATOM 959 C C . ARG A 1 135 ? 1.552 31.560 42.248 1.00 41.93 127 ARG A C 1
ATOM 960 O O . ARG A 1 135 ? 2.226 32.221 41.452 1.00 43.40 127 ARG A O 1
ATOM 968 N N . LEU A 1 136 ? 0.593 30.703 41.871 1.00 35.56 128 LEU A N 1
ATOM 969 C CA . LEU A 1 136 ? 0.174 30.560 40.466 1.00 31.55 128 LEU A CA 1
ATOM 970 C C . LEU A 1 136 ? -1.168 31.213 40.238 1.00 29.42 128 LEU A C 1
ATOM 971 O O . LEU A 1 136 ? -1.956 31.370 41.166 1.00 30.31 128 LEU A O 1
ATOM 976 N N . LYS A 1 137 ? -1.414 31.595 38.987 1.00 24.53 129 LYS A N 1
ATOM 977 C CA . LYS A 1 137 ? -2.669 32.200 38.605 1.00 22.38 129 LYS A CA 1
ATOM 978 C C . LYS A 1 137 ? -3.067 31.728 37.214 1.00 21.05 129 LYS A C 1
ATOM 979 O O . LYS A 1 137 ? -2.223 31.279 36.461 1.00 21.73 129 LYS A O 1
ATOM 985 N N . PRO A 1 138 ? -4.356 31.839 36.857 1.00 19.79 130 PRO A N 1
ATOM 986 C CA . PRO A 1 138 ? -4.810 31.249 35.587 1.00 17.55 130 PRO A CA 1
ATOM 987 C C . PRO A 1 138 ? -4.017 31.677 34.335 1.00 13.18 130 PRO A C 1
ATOM 988 O O . PRO A 1 138 ? -3.806 30.897 33.429 1.00 11.36 130 PRO A O 1
ATOM 992 N N . ARG A 1 139 ? -3.614 32.946 34.262 1.00 5.96 131 ARG A N 1
ATOM 993 C CA . ARG A 1 139 ? -2.852 33.440 33.105 1.00 2.00 131 ARG A CA 1
ATOM 994 C C . ARG A 1 139 ? -1.380 33.034 33.071 1.00 15.15 131 ARG A C 1
ATOM 995 O O . ARG A 1 139 ? -0.640 33.490 32.174 1.00 12.59 131 ARG A O 1
ATOM 1003 N N . ASP A 1 140 ? -1.001 32.096 33.957 1.00 18.10 132 ASP A N 1
ATOM 1004 C CA . ASP A 1 140 ? 0.280 31.404 33.909 1.00 17.13 132 ASP A CA 1
ATOM 1005 C C . ASP A 1 140 ? 0.190 30.148 33.048 1.00 21.64 132 ASP A C 1
ATOM 1006 O O . ASP A 1 140 ? 1.212 29.633 32.631 1.00 23.34 132 ASP A O 1
ATOM 1011 N N . PHE A 1 141 ? -1.020 29.678 32.747 1.00 21.74 133 PHE A N 1
ATOM 1012 C CA . PHE A 1 141 ? -1.206 28.547 31.872 1.00 26.41 133 PHE A CA 1
ATOM 1013 C C . PHE A 1 141 ? -1.624 29.017 30.469 1.00 27.36 133 PHE A C 1
ATOM 1014 O O . PHE A 1 141 ? -2.431 29.933 30.302 1.00 26.46 133 PHE A O 1
ATOM 1022 N N . LYS A 1 142 ? -1.048 28.371 29.457 1.00 28.97 134 LYS A N 1
ATOM 1023 C CA . LYS A 1 142 ? -1.215 28.745 28.063 1.00 33.25 134 LYS A CA 1
ATOM 1024 C C . LYS A 1 142 ? -1.732 27.522 27.316 1.00 32.18 134 LYS A C 1
ATOM 1025 O O . LYS A 1 142 ? -1.384 26.401 27.644 1.00 26.75 134 LYS A O 1
ATOM 1031 N N . THR A 1 143 ? -2.573 27.739 26.320 1.00 34.42 135 THR A N 1
ATOM 1032 C CA . THR A 1 143 ? -3.053 26.640 25.481 1.00 33.52 135 THR A CA 1
ATOM 1033 C C . THR A 1 143 ? -1.900 26.135 24.612 1.00 32.09 135 THR A C 1
ATOM 1034 O O . THR A 1 143 ? -1.028 26.903 24.269 1.00 30.97 135 THR A O 1
ATOM 1038 N N . VAL A 1 144 ? -1.875 24.836 24.318 1.00 29.72 136 VAL A N 1
ATOM 1039 C CA . VAL A 1 144 ? -0.891 24.241 23.393 1.00 31.27 136 VAL A CA 1
ATOM 1040 C C . VAL A 1 144 ? -1.659 23.578 22.249 1.00 30.19 136 VAL A C 1
ATOM 1041 O O . VAL A 1 144 ? -2.844 23.288 22.396 1.00 29.52 136 VAL A O 1
ATOM 1045 N N . PRO A 1 145 ? -1.020 23.388 21.092 1.00 32.63 137 PRO A N 1
ATOM 1046 C CA . PRO A 1 145 ? -1.782 22.765 20.019 1.00 30.73 137 PRO A CA 1
ATOM 1047 C C . PRO A 1 145 ? -2.103 21.317 20.354 1.00 29.12 137 PRO A C 1
ATOM 1048 O O . PRO A 1 145 ? -1.451 20.741 21.218 1.00 28.23 137 PRO A O 1
ATOM 1052 N N . PRO A 1 146 ? -3.084 20.734 19.654 1.00 31.67 138 PRO A N 1
ATOM 1053 C CA . PRO A 1 146 ? -3.486 19.361 19.904 1.00 31.61 138 PRO A CA 1
ATOM 1054 C C . PRO A 1 146 ? -2.450 18.344 19.452 1.00 28.55 138 PRO A C 1
ATOM 1055 O O . PRO A 1 146 ? -1.528 18.669 18.709 1.00 31.15 138 PRO A O 1
ATOM 1059 N N . SER A 1 147 ? -2.593 17.116 19.920 1.00 28.41 139 SER A N 1
ATOM 1060 C CA . SER A 1 147 ? -1.767 16.024 19.473 1.00 26.97 139 SER A CA 1
ATOM 1061 C C . SER A 1 147 ? -1.826 15.895 17.961 1.00 26.75 139 SER A C 1
ATOM 1062 O O . SER A 1 147 ? -2.882 16.065 17.344 1.00 27.60 139 SER A O 1
ATOM 1065 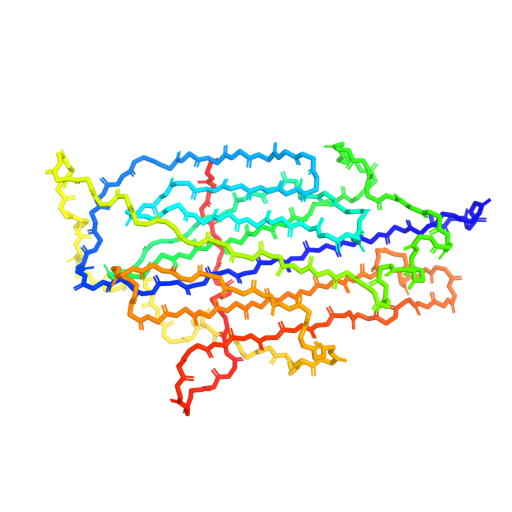N N . ASN A 1 148 ? -0.687 15.605 17.359 1.00 28.91 140 ASN A N 1
ATOM 1066 C CA . ASN A 1 148 ? -0.661 15.206 15.944 1.00 27.53 140 ASN A CA 1
ATOM 1067 C C . ASN A 1 148 ? -0.063 13.822 15.765 1.00 26.59 140 ASN A C 1
ATOM 1068 O O . ASN A 1 148 ? 0.105 13.359 14.639 1.00 26.57 140 ASN A O 1
ATOM 1073 N N . VAL A 1 149 ? 0.238 13.169 16.880 1.00 26.01 141 VAL A N 1
ATOM 1074 C CA . VAL A 1 149 ? 0.755 11.809 16.904 1.00 28.17 141 VAL A CA 1
ATOM 1075 C C . VAL A 1 149 ? 0.015 11.120 18.056 1.00 30.51 141 VAL A C 1
ATOM 1076 O O . VAL A 1 149 ? 0.325 11.340 19.237 1.00 30.33 141 VAL A O 1
ATOM 1080 N N . GLY A 1 150 ? -0.962 10.290 17.701 1.00 32.61 142 GLY A N 1
ATOM 1081 C CA . GLY A 1 150 ? -1.732 9.542 18.681 1.00 32.10 142 GLY A CA 1
ATOM 1082 C C . GLY A 1 150 ? -0.912 8.463 19.364 1.00 33.42 142 GLY A C 1
ATOM 1083 O O . GLY A 1 150 ? -0.133 7.748 18.723 1.00 33.09 142 GLY A O 1
ATOM 1084 N N . SER A 1 151 ? -1.113 8.344 20.673 1.00 31.38 143 SER A N 1
ATOM 1085 C CA . SER A 1 151 ? -0.500 7.295 21.482 1.00 32.40 143 SER A CA 1
ATOM 1086 C C . SER A 1 151 ? 1.027 7.334 21.485 1.00 32.08 143 SER A C 1
ATOM 1087 O O . SER A 1 151 ? 1.682 6.302 21.570 1.00 29.49 143 SER A O 1
ATOM 1090 N N . MET A 1 152 ? 1.590 8.532 21.412 1.00 30.77 144 MET A N 1
ATOM 1091 C CA . MET A 1 152 ? 3.023 8.700 21.597 1.00 32.77 144 MET A CA 1
ATOM 1092 C C . MET A 1 152 ? 3.333 8.654 23.101 1.00 29.69 144 MET A C 1
ATOM 1093 O O . MET A 1 152 ? 4.332 8.072 23.511 1.00 30.30 144 MET A O 1
ATOM 1098 N N . ILE A 1 153 ? 2.465 9.260 23.917 1.00 31.28 145 ILE A N 1
ATOM 1099 C CA . ILE A 1 153 ? 2.564 9.194 25.388 1.00 31.27 145 ILE A CA 1
ATOM 1100 C C . ILE A 1 153 ? 1.894 7.943 25.959 1.00 33.55 145 ILE A C 1
ATOM 1101 O O . ILE A 1 153 ? 0.726 7.665 25.662 1.00 35.03 145 ILE A O 1
ATOM 1106 N N . GLU A 1 154 ? 2.654 7.195 26.760 1.00 34.09 146 GLU A N 1
ATOM 1107 C CA . GLU A 1 154 ? 2.152 6.110 27.595 1.00 35.31 146 GLU A CA 1
ATOM 1108 C C . GLU A 1 154 ? 2.406 6.539 29.040 1.00 33.48 146 GLU A C 1
ATOM 1109 O O . GLU A 1 154 ? 3.498 6.995 29.363 1.00 33.98 146 GLU A O 1
ATOM 1115 N N . LEU A 1 155 ? 1.386 6.427 29.888 1.00 34.96 147 LEU A N 1
ATOM 1116 C CA . LEU A 1 155 ? 1.454 6.873 31.287 1.00 35.60 147 LEU A CA 1
ATOM 1117 C C . LEU A 1 155 ? 1.027 5.779 32.267 1.00 32.62 147 LEU A C 1
ATOM 1118 O O . LEU A 1 155 ? -0.026 5.200 32.095 1.00 29.81 147 LEU A O 1
ATOM 1123 N N . GLN A 1 156 ? 1.851 5.541 33.294 1.00 34.31 148 GLN A N 1
ATOM 1124 C CA . GLN A 1 156 ? 1.494 4.784 34.501 1.00 34.10 148 GLN A CA 1
ATOM 1125 C C . GLN A 1 156 ? 1.405 5.759 35.689 1.00 33.65 148 GLN A C 1
ATOM 1126 O O . GLN A 1 156 ? 2.376 6.450 36.033 1.00 27.64 148 GLN A O 1
ATOM 1132 N N . SER A 1 157 ? 0.235 5.819 36.314 1.00 32.94 149 SER A N 1
ATOM 1133 C CA . SER A 1 157 ? 0.044 6.662 37.487 1.00 32.70 149 SER A CA 1
ATOM 1134 C C . SER A 1 157 ? 0.240 5.853 38.763 1.00 31.91 149 SER A C 1
ATOM 1135 O O . SER A 1 157 ? 0.652 4.689 38.725 1.00 30.31 149 SER A O 1
ATOM 1138 N N . ASP A 1 158 ? -0.055 6.464 39.905 1.00 29.53 150 ASP A N 1
ATOM 1139 C CA . ASP A 1 158 ? 0.006 5.747 41.159 1.00 32.42 150 ASP A CA 1
ATOM 1140 C C . ASP A 1 158 ? -1.123 6.284 42.075 1.00 32.17 150 ASP A C 1
ATOM 1141 O O . ASP A 1 158 ? -1.730 7.323 41.764 1.00 31.00 150 ASP A O 1
ATOM 1146 N N . TYR A 1 159 ? -1.400 5.567 43.165 1.00 34.05 151 TYR A N 1
ATOM 1147 C CA . TYR A 1 159 ? -2.609 5.763 44.008 1.00 33.71 151 TYR A CA 1
ATOM 1148 C C . TYR A 1 159 ? -2.840 7.185 44.554 1.00 34.14 151 TYR A C 1
ATOM 1149 O O . TYR A 1 159 ? -3.990 7.614 44.679 1.00 31.07 151 TYR A O 1
ATOM 1158 N N . CYS A 1 160 ? -1.768 7.916 44.866 1.00 33.59 152 CYS A N 1
ATOM 1159 C CA . CYS A 1 160 ? -1.890 9.234 45.514 1.00 32.45 152 CYS A CA 1
ATOM 1160 C C . CYS A 1 160 ? -2.134 10.361 44.519 1.00 32.06 152 CYS A C 1
ATOM 1161 O O . CYS A 1 160 ? -2.262 11.520 44.907 1.00 31.81 152 CYS A O 1
ATOM 1164 N N . VAL A 1 161 ? -2.159 10.018 43.237 1.00 32.69 153 VAL A N 1
ATOM 1165 C CA . VAL A 1 161 ? -2.328 10.979 42.179 1.00 33.24 153 VAL A CA 1
ATOM 1166 C C . VAL A 1 161 ? -3.807 1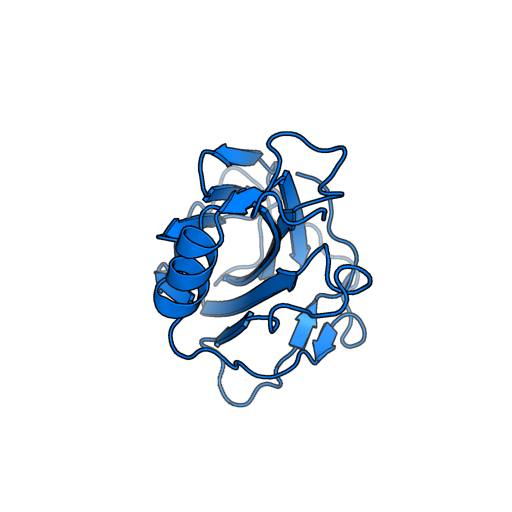1.040 41.795 1.00 33.03 153 VAL A C 1
ATOM 1167 O O . VAL A 1 161 ? -4.389 10.038 41.419 1.00 31.54 153 VAL A O 1
ATOM 1171 N N . ASN A 1 162 ? -4.400 12.225 41.909 1.00 34.45 154 ASN A N 1
ATOM 1172 C CA . ASN A 1 162 ? -5.796 12.455 41.509 1.00 32.75 154 ASN A CA 1
ATOM 1173 C C . ASN A 1 162 ? -5.944 12.666 40.004 1.00 32.75 154 ASN A C 1
ATOM 1174 O O . ASN A 1 162 ? -6.898 12.178 39.403 1.00 31.34 154 ASN A O 1
ATOM 1179 N N . ASP A 1 163 ? -5.019 13.410 39.392 1.00 29.26 155 ASP A N 1
ATOM 1180 C CA . ASP A 1 163 ? -5.075 13.670 37.955 1.00 30.34 155 ASP A CA 1
ATOM 1181 C C . ASP A 1 163 ? -3.671 13.872 37.464 1.00 29.23 155 ASP A C 1
ATOM 1182 O O . ASP A 1 163 ? -2.819 14.360 38.215 1.00 30.24 155 ASP A O 1
ATOM 1187 N N . VAL A 1 164 ? -3.432 13.434 36.234 1.00 32.27 156 VAL A N 1
ATOM 1188 C CA . VAL A 1 164 ? -2.184 13.732 35.520 1.00 31.40 156 VAL A CA 1
ATOM 1189 C C . VAL A 1 164 ? -2.439 14.365 34.158 1.00 31.93 156 VAL A C 1
ATOM 1190 O O . VAL A 1 164 ? -3.393 14.004 33.464 1.00 31.48 156 VAL A O 1
ATOM 1194 N N . THR A 1 165 ? -1.561 15.292 33.780 1.00 30.01 157 THR A N 1
ATOM 1195 C CA . THR A 1 165 ? -1.552 15.865 32.447 1.00 29.54 157 THR A CA 1
ATOM 1196 C C . THR A 1 165 ? -0.115 15.841 31.924 1.00 29.96 157 THR A C 1
ATOM 1197 O O . THR A 1 165 ? 0.838 16.041 32.675 1.00 27.89 157 THR A O 1
ATOM 1201 N N . THR A 1 166 ? 0.024 15.591 30.631 1.00 29.00 158 THR A N 1
ATOM 1202 C CA . THR A 1 166 ? 1.330 15.397 30.019 1.00 29.93 158 THR A CA 1
ATOM 1203 C C . THR A 1 166 ? 1.253 15.924 28.626 1.00 30.15 158 THR A C 1
ATOM 1204 O O . THR A 1 166 ? 0.192 15.892 27.979 1.00 31.11 158 THR A O 1
ATOM 1208 N N . TYR A 1 167 ? 2.377 16.443 28.164 1.00 28.60 159 TYR A N 1
ATOM 1209 C CA . TYR A 1 167 ? 2.467 17.008 26.864 1.00 26.35 159 TYR A CA 1
ATOM 1210 C C . TYR A 1 167 ? 3.905 16.815 26.384 1.00 25.00 159 TYR A C 1
ATOM 1211 O O . TYR A 1 167 ? 4.857 16.973 27.180 1.00 26.50 159 TYR A O 1
ATOM 1220 N N . VAL A 1 168 ? 4.041 16.405 25.128 1.00 26.03 160 VAL A N 1
ATOM 1221 C CA . VAL A 1 168 ? 5.348 16.252 24.476 1.00 27.63 160 VAL A CA 1
ATOM 1222 C C . VAL A 1 168 ? 5.405 17.070 23.221 1.00 27.57 160 VAL A C 1
ATOM 1223 O O . VAL A 1 168 ? 4.440 17.088 22.458 1.00 23.88 160 VAL A O 1
ATOM 1227 N N . LYS A 1 169 ? 6.547 17.734 22.985 1.00 30.19 161 LYS A N 1
ATOM 1228 C CA . LYS A 1 169 ? 6.844 18.437 21.731 1.00 28.42 161 LYS A CA 1
ATOM 1229 C C . LYS A 1 169 ? 8.259 18.024 21.314 1.00 31.32 161 LYS A C 1
ATOM 1230 O O . LYS A 1 169 ? 9.194 18.201 22.097 1.00 28.14 161 LYS A O 1
ATOM 1236 N N . ILE A 1 170 ? 8.381 17.424 20.130 1.00 29.72 162 ILE A N 1
ATOM 1237 C CA . ILE A 1 170 ? 9.675 16.998 19.535 1.00 27.35 162 ILE A CA 1
ATOM 1238 C C . ILE A 1 170 ? 9.797 17.719 18.221 1.00 30.25 162 ILE A C 1
ATOM 1239 O O . ILE A 1 170 ? 8.947 17.577 17.338 1.00 28.61 162 ILE A O 1
ATOM 1244 N N . TYR A 1 171 ? 10.868 18.492 18.089 1.00 28.88 163 TYR A N 1
ATOM 1245 C CA . TYR A 1 171 ? 10.973 19.461 17.051 1.00 27.48 163 TYR A CA 1
ATOM 1246 C C . TYR A 1 171 ? 12.360 19.471 16.408 1.00 31.07 163 TYR A C 1
ATOM 1247 O O . TYR A 1 171 ? 13.323 18.950 16.982 1.00 26.58 163 TYR A O 1
ATOM 1256 N N . ASP A 1 172 ? 12.423 20.077 15.219 1.00 28.58 164 ASP A N 1
ATOM 1257 C CA . ASP A 1 172 ? 13.629 20.203 14.435 1.00 29.25 164 ASP A CA 1
ATOM 1258 C C . ASP A 1 172 ? 14.425 21.389 14.960 1.00 32.07 164 ASP A C 1
ATOM 1259 O O . ASP A 1 172 ? 13.875 22.468 15.156 1.00 32.03 164 ASP A O 1
ATOM 1264 N N . GLU A 1 173 ? 15.721 21.187 15.179 1.00 33.52 165 GLU A N 1
ATOM 1265 C CA . GLU A 1 173 ? 16.622 22.282 15.556 1.00 33.64 165 GLU A CA 1
ATOM 1266 C C . GLU A 1 173 ? 17.209 22.964 14.330 1.00 33.55 165 GLU A C 1
ATOM 1267 O O . GLU A 1 173 ? 17.747 24.063 14.441 1.00 33.90 165 GLU A O 1
ATOM 1273 N N . CYS A 1 174 ? 17.092 22.315 13.171 1.00 34.09 166 CYS A N 1
ATOM 1274 C CA . CYS A 1 174 ? 17.644 22.823 11.903 1.00 38.33 166 CYS A CA 1
ATOM 1275 C C . CYS A 1 174 ? 16.574 23.390 10.977 1.00 40.63 166 CYS A C 1
ATOM 1276 O O . CYS A 1 174 ? 16.809 23.560 9.790 1.00 38.74 166 CYS A O 1
ATOM 1279 N N . GLY A 1 175 ? 15.394 23.676 11.518 1.00 47.25 167 GLY A N 1
ATOM 1280 C CA . GLY A 1 175 ? 14.252 24.029 10.685 1.00 49.29 167 GLY A CA 1
ATOM 1281 C C . GLY A 1 175 ? 14.370 25.362 9.978 1.00 52.37 167 GLY A C 1
ATOM 1282 O O . GLY A 1 175 ? 13.616 25.625 9.035 1.00 52.55 167 GLY A O 1
ATOM 1283 N N . ASN A 1 176 ? 15.325 26.198 10.400 1.00 56.28 168 ASN A N 1
ATOM 1284 C CA . ASN A 1 176 ? 15.297 27.609 10.020 1.00 56.54 168 ASN A CA 1
ATOM 1285 C C . ASN A 1 176 ? 16.475 28.322 9.317 1.00 60.11 168 ASN A C 1
ATOM 1286 O O . ASN A 1 176 ? 16.888 29.360 9.840 1.00 63.44 168 ASN A O 1
ATOM 1291 N N . ILE A 1 177 ? 17.083 27.854 8.208 1.00 61.37 169 ILE A N 1
ATOM 1292 C CA . ILE A 1 177 ? 17.991 26.669 8.039 1.00 60.60 169 ILE A CA 1
ATOM 1293 C C . ILE A 1 177 ? 17.467 25.417 7.243 1.00 60.61 169 ILE A C 1
ATOM 1294 O O . ILE A 1 177 ? 16.371 25.470 6.671 1.00 62.19 169 ILE A O 1
ATOM 1299 N N . LYS A 1 178 ? 18.274 24.352 7.158 1.00 57.86 170 LYS A N 1
ATOM 1300 C CA . LYS A 1 178 ? 18.310 23.325 6.057 1.00 54.15 170 LYS A CA 1
ATOM 1301 C C . LYS A 1 178 ? 17.620 23.502 4.676 1.00 51.90 170 LYS A C 1
ATOM 1302 O O . LYS A 1 178 ? 18.008 22.803 3.735 1.00 50.84 170 LYS A O 1
ATOM 1308 N N . GLN A 1 179 ? 16.631 24.385 4.543 1.00 49.61 171 GLN A N 1
ATOM 1309 C CA . GLN A 1 179 ? 15.824 24.547 3.303 1.00 48.30 171 GLN A CA 1
ATOM 1310 C C . GLN A 1 179 ? 14.538 23.731 3.372 1.00 45.59 171 GLN A C 1
ATOM 1311 O O . GLN A 1 179 ? 13.583 24.003 2.645 1.00 43.11 171 GLN A O 1
ATOM 1317 N N . HIS A 1 180 ? 14.544 22.706 4.214 1.00 40.89 172 HIS A N 1
ATOM 1318 C CA . HIS A 1 180 ? 13.353 21.938 4.518 1.00 41.25 172 HIS A CA 1
ATOM 1319 C C . HIS A 1 180 ? 13.333 21.740 6.023 1.00 38.14 172 HIS A C 1
ATOM 1320 O O . HIS A 1 180 ? 14.336 21.997 6.693 1.00 35.96 172 HIS A O 1
ATOM 1327 N N . SER A 1 181 ? 12.196 21.312 6.561 1.00 38.95 173 SER A N 1
ATOM 1328 C CA . SER A 1 181 ? 12.094 21.040 7.991 1.00 36.62 173 SER A CA 1
ATOM 1329 C C . SER A 1 181 ? 11.321 19.767 8.316 1.00 34.98 173 SER A C 1
ATOM 1330 O O . SER A 1 181 ? 10.455 19.335 7.551 1.00 33.18 173 SER A O 1
ATOM 1333 N N . ILE A 1 182 ? 11.647 19.196 9.478 1.00 31.82 174 ILE A N 1
ATOM 1334 C CA . ILE A 1 182 ? 11.006 18.003 9.991 1.00 32.07 174 ILE A CA 1
ATOM 1335 C C . ILE A 1 182 ? 9.754 18.487 10.704 1.00 30.06 174 ILE A C 1
ATOM 1336 O O . ILE A 1 182 ? 9.811 19.480 11.434 1.00 29.52 174 ILE A O 1
ATOM 1341 N N . PRO A 1 183 ? 8.606 17.836 10.450 1.00 29.86 175 PRO A N 1
ATOM 1342 C CA . PRO A 1 183 ? 7.380 18.190 11.179 1.00 30.45 175 PRO A CA 1
ATOM 1343 C C . PRO A 1 183 ? 7.540 18.030 12.689 1.00 28.02 175 PRO A C 1
ATOM 1344 O O . PRO A 1 183 ? 8.094 17.023 13.121 1.00 25.99 175 PRO A O 1
ATOM 1348 N N . THR A 1 184 ? 7.096 19.024 13.467 1.00 28.42 176 THR A N 1
ATOM 1349 C CA . THR A 1 184 ? 7.046 18.919 14.935 1.00 30.01 176 THR A CA 1
ATOM 1350 C C . THR A 1 184 ? 6.054 17.847 15.358 1.00 28.39 176 THR A C 1
ATOM 1351 O O . THR A 1 184 ? 4.934 17.826 14.844 1.00 27.47 176 THR A O 1
ATOM 1355 N N . LEU A 1 185 ? 6.484 16.939 16.243 1.00 28.30 177 LEU A N 1
ATOM 1356 C CA . LEU A 1 185 ? 5.636 15.870 16.760 1.00 31.33 177 LEU A CA 1
ATOM 1357 C C . LEU A 1 185 ? 5.115 16.255 18.129 1.00 29.82 177 LEU A C 1
ATOM 1358 O O . LEU A 1 185 ? 5.898 16.587 19.023 1.00 28.41 177 LEU A O 1
ATOM 1363 N N . ARG A 1 186 ? 3.789 16.213 18.290 1.00 29.11 178 ARG A N 1
ATOM 1364 C CA . ARG A 1 186 ? 3.142 16.616 19.515 1.00 28.87 178 ARG A CA 1
ATOM 1365 C C . ARG A 1 186 ? 2.173 15.562 20.006 1.00 25.80 178 ARG A C 1
ATOM 1366 O O . ARG A 1 186 ? 1.370 15.046 19.238 1.00 24.68 178 ARG A O 1
ATOM 1374 N N . ASP A 1 187 ? 2.167 15.332 21.309 1.00 28.85 179 ASP A N 1
ATOM 1375 C CA . ASP A 1 187 ? 1.084 14.570 21.902 1.00 28.26 179 ASP A CA 1
ATOM 1376 C C . ASP A 1 187 ? 0.682 15.142 23.251 1.00 29.14 179 ASP A C 1
ATOM 1377 O O . ASP A 1 187 ? 1.472 15.741 23.954 1.00 27.28 179 ASP A O 1
ATOM 1382 N N . TYR A 1 188 ? -0.578 14.934 23.604 1.00 29.73 180 TYR A N 1
ATOM 1383 C CA . TYR A 1 188 ? -1.116 15.437 24.845 1.00 29.74 180 TYR A CA 1
ATOM 1384 C C . TYR A 1 188 ? -2.011 14.382 25.458 1.00 28.44 180 TYR A C 1
ATOM 1385 O O . TYR A 1 188 ? -2.886 13.859 24.787 1.00 30.63 180 TYR A O 1
ATOM 1394 N N . PHE A 1 189 ? -1.809 14.082 26.730 1.00 30.99 181 PHE A N 1
ATOM 1395 C CA . PHE A 1 189 ? -2.679 13.161 27.443 1.00 31.09 181 PHE A CA 1
ATOM 1396 C C . PHE A 1 189 ? -3.029 13.762 28.784 1.00 32.36 181 PHE A C 1
ATOM 1397 O O . PHE A 1 189 ? -2.166 14.302 29.458 1.00 31.24 181 PHE A O 1
ATOM 1405 N N . THR A 1 190 ? -4.303 13.670 29.169 1.00 30.01 182 THR A N 1
ATOM 1406 C CA . THR A 1 190 ? -4.709 14.057 30.512 1.00 30.74 182 THR A CA 1
ATOM 1407 C C . THR A 1 190 ? -5.759 13.081 31.011 1.00 28.77 182 THR A C 1
ATOM 1408 O O . THR A 1 190 ? -6.482 12.470 30.215 1.00 29.85 182 THR A O 1
ATOM 1412 N N . THR A 1 191 ? -5.808 12.919 32.323 1.00 27.35 183 THR A N 1
ATOM 1413 C CA . THR A 1 191 ? -6.858 12.153 32.961 1.00 30.87 183 THR A CA 1
ATOM 1414 C C . THR A 1 191 ? -8.053 13.066 33.238 1.00 31.85 183 THR A C 1
ATOM 1415 O O . THR A 1 191 ? -9.113 12.595 33.616 1.00 32.44 183 THR A O 1
ATOM 1419 N N . LYS A 1 192 ? -7.866 14.376 33.102 1.00 32.87 184 LYS A N 1
ATOM 1420 C CA . LYS A 1 192 ? -8.923 15.338 33.368 1.00 34.02 184 LYS A CA 1
ATOM 1421 C C . LYS A 1 192 ? -9.924 15.322 32.242 1.00 34.83 184 LYS A C 1
ATOM 1422 O O . LYS A 1 192 ? -9.593 14.976 31.121 1.00 36.12 184 LYS A O 1
ATOM 1428 N N . ASN A 1 193 ? -11.157 15.684 32.573 1.00 38.24 185 ASN A N 1
ATOM 1429 C CA . ASN A 1 193 ? -12.262 15.691 31.623 1.00 36.91 185 ASN A CA 1
ATOM 1430 C C . ASN A 1 193 ? -12.783 17.111 31.469 1.00 37.29 185 ASN A C 1
ATOM 1431 O O . ASN A 1 193 ? -12.957 17.837 32.467 1.00 37.50 185 ASN A O 1
ATOM 1436 N N . GLY A 1 194 ? -12.987 17.513 30.216 1.00 32.99 186 GLY A N 1
ATOM 1437 C CA . GLY A 1 194 ? -13.597 18.794 29.904 1.00 32.72 186 GLY A CA 1
ATOM 1438 C C . GLY A 1 194 ? -12.765 20.009 30.245 1.00 31.85 186 GLY A C 1
ATOM 1439 O O . GLY A 1 194 ? -13.293 21.111 30.400 1.00 31.20 186 GLY A O 1
ATOM 1440 N N . GLN A 1 195 ? -11.453 19.812 30.344 1.00 35.00 187 GLN A N 1
ATOM 1441 C CA . GLN A 1 195 ? -10.538 20.906 30.613 1.00 35.16 187 GLN A CA 1
ATOM 1442 C C . GLN A 1 195 ? -9.813 21.312 29.334 1.00 35.16 187 GLN A C 1
ATOM 1443 O O . GLN A 1 195 ? -9.553 20.478 28.447 1.00 26.94 187 GLN A O 1
ATOM 1449 N N . PRO A 1 196 ? -9.520 22.613 29.212 1.00 34.28 188 PRO A N 1
ATOM 1450 C CA . PRO A 1 196 ? -8.782 23.042 28.057 1.00 33.29 188 PRO A CA 1
ATOM 1451 C C . PRO A 1 196 ? -7.365 22.471 28.055 1.00 28.38 188 PRO A C 1
ATOM 1452 O O . PRO A 1 196 ? -6.836 22.060 29.092 1.00 27.78 188 PRO A O 1
ATOM 1456 N N . ARG A 1 197 ? -6.784 22.455 26.871 1.00 31.13 189 ARG A N 1
ATOM 1457 C CA . ARG A 1 197 ? -5.457 21.927 26.639 1.00 30.36 189 ARG A CA 1
ATOM 1458 C C . ARG A 1 197 ? -4.376 22.964 26.999 1.00 30.86 189 ARG A C 1
ATOM 1459 O O . ARG A 1 197 ? -3.841 23.648 26.135 1.00 36.25 189 ARG A O 1
ATOM 1467 N N . LYS A 1 198 ? -4.075 23.088 28.285 1.00 30.35 190 LYS A N 1
ATOM 1468 C CA . LYS A 1 198 ? -3.176 24.135 28.777 1.00 29.00 190 LYS A CA 1
ATOM 1469 C C . LYS A 1 198 ? -2.024 23.518 29.543 1.00 29.16 190 LYS A C 1
ATOM 1470 O O . LYS A 1 198 ? -2.179 22.448 30.104 1.00 33.12 190 LYS A O 1
ATOM 1476 N N . ILE A 1 199 ? -0.862 24.172 29.512 1.00 27.60 191 ILE A N 1
ATOM 1477 C CA . ILE A 1 199 ? 0.271 23.818 30.358 1.00 28.73 191 ILE A CA 1
ATOM 1478 C C . ILE A 1 199 ? 0.798 25.054 31.063 1.00 30.78 191 ILE A C 1
ATOM 1479 O O . ILE A 1 199 ? 0.612 26.169 30.585 1.00 28.29 191 ILE A O 1
ATOM 1484 N N . LEU A 1 200 ? 1.432 24.857 32.216 1.00 30.15 192 LEU A N 1
ATOM 1485 C CA . LEU A 1 200 ? 2.053 25.957 32.942 1.00 28.41 192 LEU A CA 1
ATOM 1486 C C . LEU A 1 200 ? 3.189 26.526 32.117 1.00 30.56 192 LEU A C 1
ATOM 1487 O O . LEU A 1 200 ? 4.106 25.804 31.756 1.00 29.95 192 LEU A O 1
ATOM 1492 N N . LYS A 1 201 ? 3.125 27.823 31.829 1.00 28.62 193 LYS A N 1
ATOM 1493 C CA . LYS A 1 201 ? 4.159 28.504 31.030 1.00 31.45 193 LYS A CA 1
ATOM 1494 C C . LYS A 1 201 ? 5.144 29.300 31.884 1.00 31.73 193 LYS A C 1
ATOM 1495 O O . LYS A 1 201 ? 6.130 29.825 31.375 1.00 34.72 193 LYS A O 1
ATOM 1501 N N . LYS A 1 202 ? 4.850 29.441 33.166 1.00 33.74 194 LYS A N 1
ATOM 1502 C CA . LYS A 1 202 ? 5.770 30.084 34.081 1.00 33.89 194 LYS A CA 1
ATOM 1503 C C . LYS A 1 202 ? 7.131 29.386 34.009 1.00 33.90 194 LYS A C 1
ATOM 1504 O O . LYS A 1 202 ? 7.228 28.174 33.760 1.00 30.85 194 LYS A O 1
ATOM 1510 N N . LYS A 1 203 ? 8.185 30.160 34.217 1.00 32.63 195 LYS A N 1
ATOM 1511 C CA . LYS A 1 203 ? 9.532 29.604 34.241 1.00 33.71 195 LYS A CA 1
ATOM 1512 C C . LYS A 1 203 ? 9.672 28.687 35.465 1.00 33.38 195 LYS A C 1
ATOM 1513 O O . LYS A 1 203 ? 9.319 29.061 36.587 1.00 32.19 195 LYS A O 1
ATOM 1519 N N . PHE A 1 204 ? 10.137 27.463 35.238 1.00 32.52 196 PHE A N 1
ATOM 1520 C CA . PHE A 1 204 ? 10.265 26.498 36.312 1.00 33.63 196 PHE A CA 1
ATOM 1521 C C . PHE A 1 204 ? 11.528 26.754 37.119 1.00 36.39 196 PHE A C 1
ATOM 1522 O O . PHE A 1 204 ? 12.438 27.436 36.661 1.00 33.34 196 PHE A O 1
ATOM 1530 N N . ASP A 1 205 ? 11.562 26.185 38.319 1.00 33.98 197 ASP A N 1
ATOM 1531 C CA . ASP A 1 205 ? 12.721 26.250 39.187 1.00 36.95 197 ASP A CA 1
ATOM 1532 C C . ASP A 1 205 ? 13.677 25.137 38.822 1.00 36.90 197 ASP A C 1
ATOM 1533 O O . ASP A 1 205 ? 13.265 24.109 38.304 1.00 35.29 197 ASP A O 1
ATOM 1538 N N . ASN A 1 206 ? 14.958 25.343 39.113 1.00 40.57 198 ASN A N 1
ATOM 1539 C CA . ASN A 1 206 ? 15.989 24.340 38.853 1.00 42.73 198 ASN A CA 1
ATOM 1540 C C . ASN A 1 206 ? 15.837 23.209 39.839 1.00 43.83 198 ASN A C 1
ATOM 1541 O O . ASN A 1 206 ? 15.336 23.409 40.951 1.00 45.53 198 ASN A O 1
ATOM 1546 N N . CYS A 1 207 ? 16.270 22.023 39.434 1.00 44.94 199 CYS A N 1
ATOM 1547 C CA . CYS A 1 207 ? 16.359 20.906 40.353 1.00 45.82 199 CYS A CA 1
ATOM 1548 C C . CYS A 1 207 ? 17.798 20.386 40.444 1.00 50.18 199 CYS A C 1
ATOM 1549 O O . CYS A 1 207 ? 18.167 19.413 39.783 1.00 54.85 199 CYS A O 1
#

CATH classification: 2.60.240.10

Organism: Vaccinia virus (strain Western Reserve) (NCBI:txid10254)

B-factor: mean 34.68, std 8.67, range [2.0, 64.8]

Foldseek 3Di:
DPCCPKFAKKKKKKKKFFFQAWFFADDKDKDWDQQWIWIDGRQKIKIKHKDLQQATFQFWFWDHWTRMIMIMTIHDDQVPGPPHRMDHVVSVVSNVVPIAIEMEMDGGGDPVTGGDDCDDTPDDPVQKDADDAFPDPRSYDYDYDDRTPKMKMKMWMAGPCPVDPPHTDDIGMHIDMPDPPDGRIDGNPDGHGD

Secondary structure (DSSP, 8-state):
---SSEEEEEEEEEEEEEESSPPBP---EEEEETTEEEEEETTEEEEEEEES------EEEEEEETTEEEEEEE---TTTSSS--EEEHHHHHHHHHH-EEEEEEEE---TTSPBPP-SS-S--GGGEEE-PPPSSTT-EEEE--TTEEEEEEEEEEEESSSSSSSS-PPPEEEEEES-SS---EEE-SPPEE-

Nearest PDB structures (foldseek):
  2vga-assembly1_A  TM=1.005E+00  e=4.746E-42  Orthopoxvirus va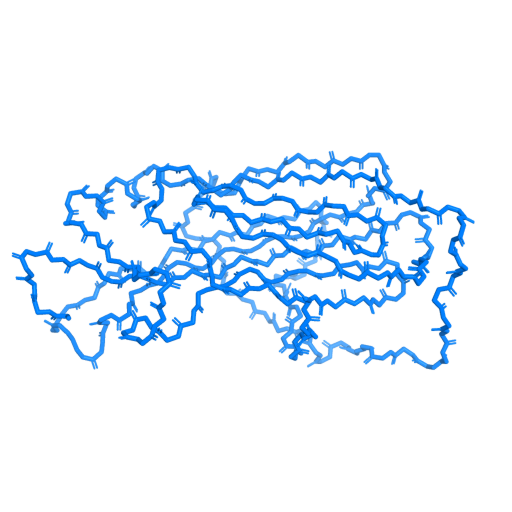ccinia
  8jc6-assembly1_A  TM=9.701E-01  e=2.095E-37  Monkeypox virus
  1cq3-assembly1_B  TM=6.533E-01  e=4.897E-11  Cowpox virus
  2fin-assembly1_A  TM=6.813E-01  e=6.442E-11  Rabbitpox virus
  3ona-assembly1_A  TM=6.146E-01  e=1.935E-07  Ectromelia virus

InterPro domains:
  IPR003184 Viral chemokine binding protein [PF02250] (11-219)
  IPR036540 Poxvirus chemokine inhibitor superfamily [G3DSA:2.60.240.10] (15-219)
  IPR036540 Poxvirus chemokine inhibitor superfamily [SSF49889] (18-219)

Solvent-accessible surface area: 10312 Å² total; per-residue (Å²): 41,117,68,99,78,77,7,23,1,0,0,55,0,7,0,22,0,21,7,80,80,87,3,30,90,47,114,37,106,33,107,80,84,153,74,0,0,11,2,27,17,3,4,1,30,4,21,0,54,6,79,64,0,48,1,19,1,24,41,10,11,10,12,17,13,98,51,11,4,12,0,69,0,1,12,90,71,6,133,116,29,136,66,84,4,35,14,69,80,111,52,9,68,88,1,66,132,78,7,36,0,52,0,99,0,106,12,65,64,46,151,117,70,100,86,47,180,84,146,60,79,102,8,122,112,211,7,45,98,88,10,62,76,45,93,34,66,90,2,14,88,46,112,46,39,184,4,18,93,39,2,7,0,11,0,62,0,46,21,39,0,22,144,105,32,181,112,70,20,101,37,16,44,9,42,82,33,54,70,140,87,106,81,85,78,17,6,110,68,172,24,70,143,49

Radius of gyration: 17.22 Å; Cα contacts (8 Å, |Δi|>4): 448; chains: 1; bounding box: 40×29×55 Å